Protein AF-0000000086674850 (afdb_homodimer)

pLDDT: mean 70.94, std 25.38, range [31.61, 98.06]

Solvent-accessible surface area (backbone atoms only — not comparable to full-atom values): 10427 Å² total; per-residue (Å²): 124,46,76,41,40,54,66,63,42,60,74,41,41,68,61,52,51,52,44,18,56,72,61,38,41,36,38,31,21,58,97,84,36,65,36,27,27,38,29,18,21,84,37,73,61,31,60,41,46,63,38,35,75,69,63,62,35,44,71,40,72,37,45,65,82,47,46,79,72,45,76,75,58,60,71,55,90,75,61,46,72,58,55,60,57,54,54,56,53,58,62,65,73,107,124,45,77,40,41,55,65,62,42,61,74,41,42,69,60,52,51,51,45,18,56,72,62,39,41,37,39,31,21,55,95,85,37,67,37,28,27,38,30,18,21,85,36,75,61,31,61,42,47,62,37,34,75,70,64,62,35,44,71,41,73,38,45,64,83,46,46,79,71,44,74,77,55,59,72,54,89,78,62,45,70,59,53,59,55,54,54,57,55,57,60,65,73,105

Radius of gyration: 17.23 Å; Cα contacts (8 Å, |Δi|>4): 287; chains: 2; bounding box: 34×47×55 Å

Structure (mmCIF, N/CA/C/O backbone):
data_AF-0000000086674850-model_v1
#
loop_
_entity.id
_entity.type
_entity.pdbx_description
1 polymer Antitoxin
#
loop_
_atom_site.group_PDB
_atom_site.id
_atom_site.type_symbol
_atom_site.label_atom_id
_atom_site.label_alt_id
_atom_site.label_comp_id
_atom_site.label_asym_id
_atom_site.label_entity_id
_atom_site.label_seq_id
_atom_site.pdbx_PDB_ins_code
_atom_site.Cartn_x
_atom_site.Cartn_y
_atom_site.Cartn_z
_atom_site.occupancy
_atom_site.B_iso_or_equiv
_atom_site.auth_seq_id
_atom_site.auth_comp_id
_atom_site.auth_asym_id
_atom_site.auth_atom_id
_atom_site.pdbx_PDB_model_num
ATOM 1 N N . MET A 1 1 ? -0.523 -5.879 12.305 1 78.88 1 MET A N 1
ATOM 2 C CA . MET A 1 1 ? 0.279 -5.762 11.094 1 78.88 1 MET A CA 1
ATOM 3 C C . MET A 1 1 ? 1.174 -6.984 10.914 1 78.88 1 MET A C 1
ATOM 5 O O . MET A 1 1 ? 1.646 -7.562 11.891 1 78.88 1 MET A O 1
ATOM 9 N N . SER A 1 2 ? 1.301 -7.465 9.609 1 91.38 2 SER A N 1
ATOM 10 C CA . SER A 1 2 ? 2.086 -8.664 9.336 1 91.38 2 SER A CA 1
ATOM 11 C C . SER A 1 2 ? 3.227 -8.367 8.367 1 91.38 2 SER A C 1
ATOM 13 O O . SER A 1 2 ? 3.137 -7.438 7.559 1 91.38 2 SER A O 1
ATOM 15 N N . GLN A 1 3 ? 4.25 -9.102 8.617 1 94.94 3 GLN A N 1
ATOM 16 C CA . GLN A 1 3 ? 5.371 -9.102 7.68 1 94.94 3 GLN A CA 1
ATOM 17 C C . GLN A 1 3 ? 5.523 -10.461 7.008 1 94.94 3 GLN A C 1
ATOM 19 O O . GLN A 1 3 ? 5.559 -11.492 7.68 1 94.94 3 GLN A O 1
ATOM 24 N N . VAL A 1 4 ? 5.535 -10.477 5.75 1 97.19 4 VAL A N 1
ATOM 25 C CA . VAL A 1 4 ? 5.645 -11.727 4.996 1 97.19 4 VAL A CA 1
ATOM 26 C C . VAL A 1 4 ? 6.703 -11.57 3.904 1 97.19 4 VAL A C 1
ATOM 28 O O . VAL A 1 4 ? 6.898 -10.484 3.367 1 97.19 4 VAL A O 1
ATOM 31 N N . SER A 1 5 ? 7.418 -12.664 3.564 1 97.81 5 SER A N 1
ATOM 32 C CA . SER A 1 5 ? 8.367 -12.641 2.455 1 97.81 5 SER A CA 1
ATOM 33 C C . SER A 1 5 ? 7.648 -12.742 1.113 1 97.81 5 SER A C 1
ATOM 35 O O . SER A 1 5 ? 6.504 -13.203 1.048 1 97.81 5 SER A O 1
ATOM 37 N N . VAL A 1 6 ? 8.281 -12.375 0.105 1 97.69 6 VAL A N 1
ATOM 38 C CA . VAL A 1 6 ? 7.77 -12.555 -1.248 1 97.69 6 VAL A CA 1
ATOM 39 C C . VAL A 1 6 ? 7.402 -14.023 -1.471 1 97.69 6 VAL A C 1
ATOM 41 O O . VAL A 1 6 ? 6.359 -14.328 -2.059 1 97.69 6 VAL A O 1
ATOM 44 N N . ARG A 1 7 ? 8.227 -14.906 -0.956 1 97 7 ARG A N 1
ATOM 45 C CA . ARG A 1 7 ? 7.988 -16.344 -1.11 1 97 7 ARG A CA 1
ATOM 46 C C . ARG A 1 7 ? 6.684 -16.75 -0.437 1 97 7 ARG A C 1
ATOM 48 O O . ARG A 1 7 ? 5.855 -17.438 -1.044 1 97 7 ARG A O 1
ATOM 55 N N . GLU A 1 8 ? 6.59 -16.359 0.78 1 96.5 8 GLU A N 1
ATOM 56 C CA . GLU A 1 8 ? 5.375 -16.688 1.525 1 96.5 8 GLU A CA 1
ATOM 57 C C . GLU A 1 8 ? 4.141 -16.109 0.843 1 96.5 8 GLU A C 1
ATOM 59 O O . GLU A 1 8 ? 3.113 -16.766 0.73 1 96.5 8 GLU A O 1
ATOM 64 N N . PHE A 1 9 ? 4.191 -14.906 0.435 1 98 9 PHE A N 1
ATOM 65 C CA . PHE A 1 9 ? 3.082 -14.266 -0.263 1 98 9 PHE A CA 1
ATOM 66 C C . PHE A 1 9 ? 2.709 -15.055 -1.517 1 98 9 PHE A C 1
ATOM 68 O O . PHE A 1 9 ? 1.528 -15.289 -1.78 1 98 9 PHE A O 1
ATOM 75 N N . SER A 1 10 ? 3.729 -15.414 -2.281 1 96.81 10 SER A N 1
ATOM 76 C CA . SER A 1 10 ? 3.553 -16.031 -3.592 1 96.81 10 SER A CA 1
ATOM 77 C C . SER A 1 10 ? 2.928 -17.422 -3.473 1 96.81 10 SER A C 1
ATOM 79 O O . SER A 1 10 ? 2.316 -17.922 -4.422 1 96.81 10 SER A O 1
ATOM 81 N N . TYR A 1 11 ? 3.156 -18.047 -2.361 1 96.19 11 TYR A N 1
ATOM 82 C CA . TYR A 1 11 ? 2.57 -19.359 -2.15 1 96.19 11 TYR A CA 1
ATOM 83 C C . TYR A 1 11 ? 1.049 -19.281 -2.121 1 96.19 11 TYR A C 1
ATOM 85 O O . TYR A 1 11 ? 0.366 -20.188 -2.604 1 96.19 11 TYR A O 1
ATOM 93 N N . ASN A 1 12 ? 0.527 -18.219 -1.549 1 95.62 12 ASN A N 1
ATOM 94 C CA . ASN A 1 12 ? -0.924 -18.094 -1.454 1 95.62 12 ASN A CA 1
ATOM 95 C C . ASN A 1 12 ? -1.373 -16.641 -1.548 1 95.62 12 ASN A C 1
ATOM 97 O O . ASN A 1 12 ? -1.89 -16.078 -0.578 1 95.62 12 ASN A O 1
ATOM 101 N N . PRO A 1 13 ? -1.293 -16.109 -2.688 1 97.06 13 PRO A N 1
ATOM 102 C CA . PRO A 1 13 ? -1.655 -14.703 -2.85 1 97.06 13 PRO A CA 1
ATOM 103 C C . PRO A 1 13 ? -3.123 -14.43 -2.525 1 97.06 13 PRO A C 1
ATOM 105 O O . PRO A 1 13 ? -3.447 -13.391 -1.944 1 97.06 13 PRO A O 1
ATOM 108 N N . SER A 1 14 ? -3.988 -15.281 -2.895 1 95.56 14 SER A N 1
ATOM 109 C CA . SER A 1 14 ? -5.414 -15.102 -2.645 1 95.56 14 SER A CA 1
ATOM 110 C C . SER A 1 14 ? -5.695 -14.93 -1.156 1 95.56 14 SER A C 1
ATOM 112 O O . SER A 1 14 ? -6.484 -14.062 -0.767 1 95.56 14 SER A O 1
ATOM 114 N N . SER A 1 15 ? -5.074 -15.742 -0.367 1 96.38 15 SER A N 1
ATOM 115 C CA . SER A 1 15 ? -5.227 -15.641 1.08 1 96.38 15 SER A CA 1
ATOM 116 C C . SER A 1 15 ? -4.664 -14.328 1.607 1 96.38 15 SER A C 1
ATOM 118 O O . SER A 1 15 ? -5.246 -13.711 2.502 1 96.38 15 SER A O 1
ATOM 120 N N . MET A 1 16 ? -3.568 -13.953 1.121 1 97.56 16 MET A N 1
ATOM 121 C CA . MET A 1 16 ? -2.947 -12.695 1.529 1 97.56 16 MET A CA 1
ATOM 122 C C . MET A 1 16 ? -3.854 -11.508 1.208 1 97.56 16 MET A C 1
ATOM 124 O O . MET A 1 16 ? -4.066 -10.641 2.055 1 97.56 16 MET A O 1
ATOM 128 N N . PHE A 1 17 ? -4.449 -11.508 0.035 1 97.69 17 PHE A N 1
ATOM 129 C CA . PHE A 1 17 ? -5.344 -10.422 -0.362 1 97.69 17 PHE A CA 1
ATOM 130 C C . PHE A 1 17 ? -6.621 -10.453 0.469 1 97.69 17 PHE A C 1
ATOM 132 O O . PHE A 1 17 ? -7.188 -9.398 0.78 1 97.69 17 PHE A O 1
ATOM 139 N N . ALA A 1 18 ? -7.078 -11.648 0.833 1 96.88 18 ALA A N 1
ATOM 140 C CA . ALA A 1 18 ? -8.25 -11.75 1.698 1 96.88 18 ALA A CA 1
ATOM 141 C C . ALA A 1 18 ? -8 -11.07 3.041 1 96.88 18 ALA A C 1
ATOM 143 O O . ALA A 1 18 ? -8.867 -10.367 3.561 1 96.88 18 ALA A O 1
ATOM 144 N N . ARG A 1 19 ? -6.824 -11.273 3.564 1 97 19 ARG A N 1
ATOM 145 C CA . ARG A 1 19 ? -6.449 -10.648 4.832 1 97 19 ARG A CA 1
ATOM 146 C C . ARG A 1 19 ? -6.43 -9.133 4.711 1 97 19 ARG A C 1
ATOM 148 O O . ARG A 1 19 ? -6.949 -8.43 5.582 1 97 19 ARG A O 1
ATOM 155 N N . VAL A 1 20 ? -5.891 -8.688 3.648 1 96.31 20 VAL A N 1
ATOM 156 C CA . VAL A 1 20 ? -5.809 -7.25 3.434 1 96.31 20 VAL A CA 1
ATOM 157 C C . VAL A 1 20 ? -7.207 -6.672 3.242 1 96.31 20 VAL A C 1
ATOM 159 O O . VAL A 1 20 ? -7.523 -5.602 3.77 1 96.31 20 VAL A O 1
ATOM 162 N N . GLU A 1 21 ? -8.008 -7.355 2.473 1 94.69 21 GLU A N 1
ATOM 163 C CA . GLU A 1 21 ? -9.383 -6.914 2.264 1 94.69 21 GLU A CA 1
ATOM 164 C C . GLU A 1 21 ? -10.125 -6.785 3.59 1 94.69 21 GLU A C 1
ATOM 166 O O . GLU A 1 21 ? -11.047 -5.977 3.713 1 94.69 21 GLU A O 1
ATOM 171 N N . GLN A 1 22 ? -9.734 -7.512 4.508 1 94 22 GLN A N 1
ATOM 172 C CA . GLN A 1 22 ? -10.359 -7.477 5.828 1 94 22 GLN A CA 1
ATOM 173 C C . GLN A 1 22 ? -9.727 -6.406 6.711 1 94 22 GLN A C 1
ATOM 175 O O . GLN A 1 22 ? -10.047 -6.305 7.898 1 94 22 GLN A O 1
ATOM 180 N N . GLY A 1 23 ? -8.773 -5.734 6.18 1 92.12 23 GLY A N 1
ATOM 181 C CA . GLY A 1 23 ? -8.289 -4.562 6.898 1 92.12 23 GLY A CA 1
ATOM 182 C C . GLY A 1 23 ? -6.848 -4.691 7.34 1 92.12 23 GLY A C 1
ATOM 183 O O . GLY A 1 23 ? -6.289 -3.768 7.938 1 92.12 23 GLY A O 1
ATOM 184 N N . GLU A 1 24 ? -6.168 -5.762 7.113 1 94.12 24 GLU A N 1
ATOM 185 C CA . GLU A 1 24 ? -4.789 -5.961 7.551 1 94.12 24 GLU A CA 1
ATOM 186 C C . GLU A 1 24 ? -3.807 -5.273 6.605 1 94.12 24 GLU A C 1
ATOM 188 O O . GLU A 1 24 ? -3.982 -5.309 5.387 1 94.12 24 GLU A O 1
ATOM 193 N N . THR A 1 25 ? -2.816 -4.68 7.164 1 94.06 25 THR A N 1
ATOM 194 C CA . THR A 1 25 ? -1.673 -4.18 6.41 1 94.06 25 THR A CA 1
ATOM 195 C C . THR A 1 25 ? -0.521 -5.18 6.441 1 94.06 25 THR A C 1
ATOM 197 O O . THR A 1 25 ? -0.176 -5.703 7.5 1 94.06 25 THR A O 1
ATOM 200 N N . ILE A 1 26 ? 0.041 -5.402 5.289 1 96.69 26 ILE A N 1
ATOM 201 C CA . ILE A 1 26 ? 1.096 -6.41 5.223 1 96.69 26 ILE A CA 1
ATOM 202 C C . ILE A 1 26 ? 2.361 -5.793 4.633 1 96.69 26 ILE A C 1
ATOM 204 O O . ILE A 1 26 ? 2.328 -5.211 3.545 1 96.69 26 ILE A O 1
ATOM 208 N N . GLN A 1 27 ? 3.422 -5.93 5.387 1 96.62 27 GLN A N 1
ATOM 209 C CA . GLN A 1 27 ? 4.738 -5.605 4.844 1 96.62 27 GLN A CA 1
ATOM 210 C C . GLN A 1 27 ? 5.352 -6.809 4.133 1 96.62 27 GLN A C 1
ATOM 212 O O . GLN A 1 27 ? 5.422 -7.902 4.699 1 96.62 27 GLN A O 1
ATOM 217 N N . VAL A 1 28 ? 5.773 -6.609 2.93 1 97.94 28 VAL A N 1
ATOM 218 C CA . VAL A 1 28 ? 6.363 -7.684 2.137 1 97.94 28 VAL A CA 1
ATOM 219 C C . VAL A 1 28 ? 7.879 -7.508 2.066 1 97.94 28 VAL A C 1
ATOM 221 O O . VAL A 1 28 ? 8.367 -6.418 1.76 1 97.94 28 VAL A O 1
ATOM 224 N N . THR A 1 29 ? 8.617 -8.617 2.305 1 97.5 29 THR A N 1
ATOM 225 C CA . THR A 1 29 ? 10.07 -8.523 2.363 1 97.5 29 THR A CA 1
ATOM 226 C C . THR A 1 29 ? 10.719 -9.406 1.298 1 97.5 29 THR A C 1
ATOM 228 O O . THR A 1 29 ? 10.133 -10.406 0.882 1 97.5 29 THR A O 1
ATOM 231 N N . ARG A 1 30 ? 11.805 -8.953 0.831 1 97.06 30 ARG A N 1
ATOM 232 C CA . ARG A 1 30 ? 12.758 -9.727 0.039 1 97.06 30 ARG A CA 1
ATOM 233 C C . ARG A 1 30 ? 14.148 -9.688 0.669 1 97.06 30 ARG A C 1
ATOM 235 O O . ARG A 1 30 ? 14.703 -8.617 0.911 1 97.06 30 ARG A O 1
ATOM 242 N N . HIS A 1 31 ? 14.656 -10.781 0.929 1 95.44 31 HIS A N 1
ATOM 243 C CA . HIS A 1 31 ? 15.961 -10.883 1.579 1 95.44 31 HIS A CA 1
ATOM 244 C C . HIS A 1 31 ? 16 -10.062 2.861 1 95.44 31 HIS A C 1
ATOM 246 O O . HIS A 1 31 ? 16.984 -9.352 3.119 1 95.44 31 HIS A O 1
ATOM 252 N N . GLY A 1 32 ? 14.852 -10.023 3.512 1 93.94 32 GLY A N 1
ATOM 253 C CA . GLY A 1 32 ? 14.789 -9.383 4.816 1 93.94 32 GLY A CA 1
ATOM 254 C C . GLY A 1 32 ? 14.508 -7.891 4.734 1 93.94 32 GLY A C 1
ATOM 255 O O . GLY A 1 32 ? 14.312 -7.234 5.762 1 93.94 32 GLY A O 1
ATOM 256 N N . LYS A 1 33 ? 14.453 -7.387 3.549 1 94.5 33 LYS A N 1
ATOM 257 C CA . LYS A 1 33 ? 14.195 -5.961 3.359 1 94.5 33 LYS A CA 1
ATOM 258 C C . LYS A 1 33 ? 12.75 -5.715 2.934 1 94.5 33 LYS A C 1
ATOM 260 O O . LYS A 1 33 ? 12.211 -6.445 2.098 1 94.5 33 LYS A O 1
ATOM 265 N N . ILE A 1 34 ? 12.211 -4.676 3.527 1 95.38 34 ILE A N 1
ATOM 266 C CA . ILE A 1 34 ? 10.852 -4.324 3.127 1 95.38 34 ILE A CA 1
ATOM 267 C C . ILE A 1 34 ? 10.867 -3.713 1.729 1 95.38 34 ILE A C 1
ATOM 269 O O . ILE A 1 34 ? 11.461 -2.652 1.516 1 95.38 34 ILE A O 1
ATOM 273 N N . ILE A 1 35 ? 10.203 -4.363 0.823 1 96.56 35 ILE A N 1
ATOM 274 C CA 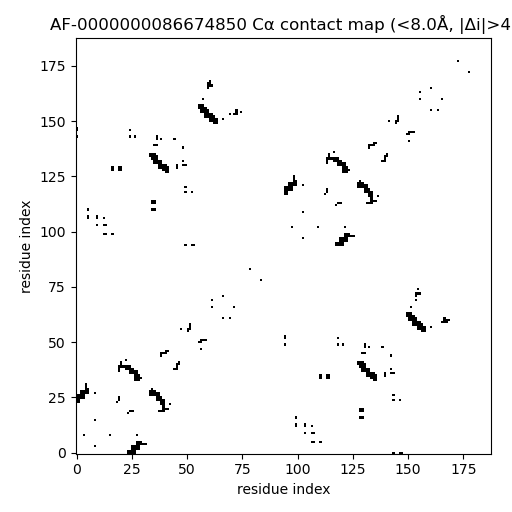. ILE A 1 35 ? 10.25 -3.879 -0.552 1 96.56 35 ILE A CA 1
ATOM 275 C C . ILE A 1 35 ? 8.891 -3.324 -0.958 1 96.56 35 ILE A C 1
ATOM 277 O O . ILE A 1 35 ? 8.773 -2.611 -1.958 1 96.56 35 ILE A O 1
ATOM 281 N N . ALA A 1 36 ? 7.844 -3.717 -0.229 1 97.44 36 ALA A N 1
ATOM 282 C CA . ALA A 1 36 ? 6.492 -3.283 -0.567 1 97.44 36 ALA A CA 1
ATOM 283 C C . ALA A 1 36 ? 5.59 -3.281 0.665 1 97.44 36 ALA A C 1
ATOM 285 O O . ALA A 1 36 ? 5.859 -3.988 1.64 1 97.44 36 ALA A O 1
ATOM 286 N N . VAL A 1 37 ? 4.586 -2.494 0.661 1 95.62 37 VAL A N 1
ATOM 287 C CA . VAL A 1 37 ? 3.529 -2.479 1.669 1 95.62 37 VAL A CA 1
ATOM 288 C C . VAL A 1 37 ? 2.168 -2.621 0.994 1 95.62 37 VAL A C 1
ATOM 290 O O . VAL A 1 37 ? 1.859 -1.896 0.044 1 95.62 37 VAL A O 1
ATOM 293 N N . LEU A 1 38 ? 1.469 -3.561 1.396 1 96.88 38 LEU A N 1
ATOM 294 C CA . LEU A 1 38 ? 0.125 -3.836 0.899 1 96.88 38 LEU A CA 1
ATOM 295 C C . LEU A 1 38 ? -0.93 -3.268 1.843 1 96.88 38 LEU A C 1
ATOM 297 O O . LEU A 1 38 ? -1.021 -3.68 3 1 96.88 38 LEU A O 1
ATOM 301 N N . LEU A 1 39 ? -1.729 -2.346 1.357 1 95.12 39 LEU A N 1
ATOM 302 C CA . LEU A 1 39 ? -2.734 -1.643 2.146 1 95.12 39 LEU A CA 1
ATOM 303 C C . LEU A 1 39 ? -4.141 -2.061 1.73 1 95.12 39 LEU A C 1
ATOM 305 O O . LEU A 1 39 ? -4.383 -2.365 0.561 1 95.12 39 LEU A O 1
ATOM 309 N N . PRO A 1 40 ? -5.051 -2.039 2.77 1 95.31 40 PRO A N 1
ATOM 310 C CA . PRO A 1 40 ? -6.449 -2.219 2.369 1 95.31 40 PRO A CA 1
ATOM 311 C C . PRO A 1 40 ? -6.945 -1.106 1.452 1 95.31 40 PRO A C 1
ATOM 313 O O . PRO A 1 40 ? -6.676 0.071 1.699 1 95.31 40 PRO A O 1
ATOM 316 N N . GLY A 1 41 ? -7.586 -1.467 0.417 1 91.56 41 GLY A N 1
ATOM 317 C CA . GLY A 1 41 ? -8.102 -0.505 -0.547 1 91.56 41 GLY A CA 1
ATOM 318 C C . GLY A 1 41 ? -9.055 0.501 0.064 1 91.56 41 GLY A C 1
ATOM 319 O O . GLY A 1 41 ? -9.094 1.66 -0.354 1 91.56 41 GLY A O 1
ATOM 320 N N . ALA A 1 42 ? -9.773 0.054 1.04 1 85.25 42 ALA A N 1
ATOM 321 C CA . ALA A 1 42 ? -10.82 0.894 1.621 1 85.25 42 ALA A CA 1
ATOM 322 C C . ALA A 1 42 ? -10.266 1.75 2.756 1 85.25 42 ALA A C 1
ATOM 324 O O . ALA A 1 42 ? -10.984 2.57 3.33 1 85.25 42 ALA A O 1
ATOM 325 N N . SER A 1 43 ? -9.062 1.638 3.061 1 79.69 43 SER A N 1
ATOM 326 C CA . SER A 1 43 ? -8.484 2.441 4.133 1 79.69 43 SER A CA 1
ATOM 327 C C . SER A 1 43 ? -8.234 3.873 3.672 1 79.69 43 SER A C 1
ATOM 329 O O . SER A 1 43 ? -8.188 4.145 2.471 1 79.69 43 SER A O 1
ATOM 331 N N . GLY A 1 44 ? -8.125 4.82 4.621 1 73.88 44 GLY A N 1
ATOM 332 C CA . GLY A 1 44 ? -7.762 6.184 4.273 1 73.88 44 GLY A CA 1
ATOM 333 C C . GLY A 1 44 ? -6.504 6.266 3.428 1 73.88 44 GLY A C 1
ATOM 334 O O . GLY A 1 44 ? -6.504 6.891 2.365 1 73.88 44 GLY A O 1
ATOM 335 N N . LEU A 1 45 ? -5.504 5.551 3.818 1 76.5 45 LEU A N 1
ATOM 336 C CA . LEU A 1 45 ? -4.242 5.555 3.086 1 76.5 45 LEU A CA 1
ATOM 337 C C . LEU A 1 45 ? -4.395 4.855 1.74 1 76.5 45 LEU A C 1
ATOM 339 O O . LEU A 1 45 ? -3.805 5.281 0.744 1 76.5 45 LEU A O 1
ATOM 343 N N . GLY A 1 46 ? -5.137 3.766 1.725 1 81.12 46 GLY A N 1
ATOM 344 C CA . GLY A 1 46 ? -5.359 3.055 0.476 1 81.12 46 GLY A CA 1
ATOM 345 C C . GLY A 1 46 ? -6.051 3.902 -0.577 1 81.12 46 GLY A C 1
ATOM 346 O O . GLY A 1 46 ? -5.742 3.793 -1.767 1 81.12 46 GLY A O 1
ATOM 347 N N . ARG A 1 47 ? -6.848 4.805 -0.086 1 78.62 47 ARG A N 1
ATOM 348 C CA . ARG A 1 47 ? -7.59 5.672 -0.994 1 78.62 47 ARG A CA 1
ATOM 349 C C . ARG A 1 47 ? -6.703 6.805 -1.511 1 78.62 47 ARG A C 1
ATOM 351 O O . ARG A 1 47 ? -6.852 7.238 -2.654 1 78.62 47 ARG A O 1
ATOM 358 N N . TYR A 1 48 ? -5.727 7.156 -0.763 1 75.62 48 TYR A N 1
ATOM 359 C CA . TYR A 1 48 ? -4.961 8.352 -1.103 1 75.62 48 TYR A CA 1
ATOM 360 C C . TYR A 1 48 ? -3.625 7.98 -1.739 1 75.62 48 TYR A C 1
ATOM 362 O O . TYR A 1 48 ? -3.006 8.797 -2.422 1 75.62 48 TYR A O 1
ATOM 370 N N . ALA A 1 49 ? -3.244 6.797 -1.499 1 81.94 49 ALA A N 1
ATOM 371 C CA . ALA A 1 49 ? -1.93 6.363 -1.961 1 81.94 49 ALA A CA 1
ATOM 372 C C . ALA A 1 49 ? -1.788 6.547 -3.469 1 81.94 49 ALA A C 1
ATOM 374 O O . ALA A 1 49 ? -0.783 7.078 -3.943 1 81.94 49 ALA A O 1
ATOM 375 N N . PRO A 1 50 ? -2.844 6.191 -4.215 1 78 50 PRO A N 1
ATOM 376 C CA . PRO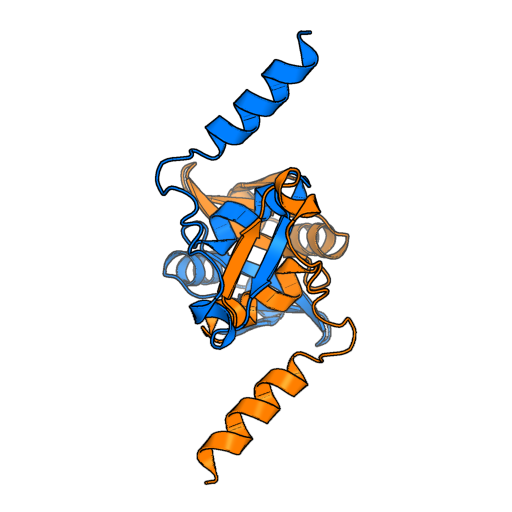 A 1 50 ? -2.705 6.418 -5.652 1 78 50 PRO A CA 1
ATOM 377 C C . PRO A 1 50 ? -2.582 7.898 -6.012 1 78 50 PRO A C 1
ATOM 379 O O . PRO A 1 50 ? -1.874 8.25 -6.957 1 78 50 PRO A O 1
ATOM 382 N N . LEU A 1 51 ? -3.176 8.711 -5.297 1 75.62 51 LEU A N 1
ATOM 383 C CA . LEU A 1 51 ? -3.133 10.148 -5.555 1 75.62 51 LEU A CA 1
ATOM 384 C C . LEU A 1 51 ? -1.767 10.727 -5.199 1 75.62 51 LEU A C 1
ATOM 386 O O . LEU A 1 51 ? -1.264 11.609 -5.895 1 75.62 51 LEU A O 1
ATOM 390 N N . VAL A 1 52 ? -1.3 10.25 -4.184 1 76.06 52 VAL A N 1
ATOM 391 C CA . VAL A 1 52 ? 0.039 10.664 -3.77 1 76.06 52 VAL A CA 1
ATOM 392 C C . VAL A 1 52 ? 1.063 10.203 -4.805 1 76.06 52 VAL A C 1
ATOM 394 O O . VAL A 1 52 ? 1.944 10.969 -5.199 1 76.06 52 VAL A O 1
ATOM 397 N N . ALA A 1 53 ? 0.904 8.977 -5.23 1 76.38 53 ALA A N 1
ATOM 398 C CA . ALA A 1 53 ? 1.825 8.414 -6.215 1 76.38 53 ALA A CA 1
ATOM 399 C C . ALA A 1 53 ? 1.81 9.219 -7.512 1 76.38 53 ALA A C 1
ATOM 401 O O . ALA A 1 53 ? 2.832 9.328 -8.188 1 76.38 53 ALA A O 1
ATOM 402 N N . ARG A 1 54 ? 0.69 9.828 -7.723 1 75.56 54 ARG A N 1
ATOM 403 C CA . ARG A 1 54 ? 0.546 10.617 -8.945 1 75.56 54 ARG A CA 1
ATOM 404 C C . ARG A 1 54 ? 0.992 12.055 -8.727 1 75.56 54 ARG A C 1
ATOM 406 O O . ARG A 1 54 ? 1.02 12.852 -9.664 1 75.56 54 ARG A O 1
ATOM 413 N N . GLY A 1 55 ? 1.251 12.328 -7.484 1 71.19 55 GLY A N 1
ATOM 414 C CA . GLY A 1 55 ? 1.739 13.664 -7.172 1 71.19 55 GLY A CA 1
ATOM 415 C C . GLY A 1 55 ? 0.626 14.672 -6.969 1 71.19 55 GLY A C 1
ATOM 416 O O . GLY A 1 55 ? 0.878 15.883 -6.906 1 71.19 55 GLY A O 1
ATOM 417 N N . VAL A 1 56 ? -0.548 14.258 -6.918 1 66.88 56 VAL A N 1
ATOM 418 C CA . VAL A 1 56 ? -1.693 15.156 -6.816 1 66.88 56 VAL A CA 1
ATOM 419 C C . VAL A 1 56 ? -1.916 15.547 -5.359 1 66.88 56 VAL A C 1
ATOM 421 O O . VAL A 1 56 ? -2.426 16.641 -5.074 1 66.88 56 VAL A O 1
ATOM 424 N N . LEU A 1 57 ? -1.564 14.586 -4.504 1 68.75 57 LEU A N 1
ATOM 425 C CA . LEU A 1 57 ? -1.759 14.773 -3.072 1 68.75 57 LEU A CA 1
ATOM 426 C C . LEU A 1 57 ? -0.443 14.602 -2.318 1 68.75 57 LEU A C 1
ATOM 428 O O . LEU A 1 57 ? 0.349 13.711 -2.639 1 68.75 57 LEU A O 1
ATOM 432 N N . ARG A 1 58 ? -0.223 15.469 -1.547 1 65.31 58 ARG A N 1
ATOM 433 C CA . ARG A 1 58 ? 0.895 15.32 -0.621 1 65.31 58 ARG A CA 1
ATOM 434 C C . ARG A 1 58 ? 0.4 15.148 0.811 1 65.31 58 ARG A C 1
ATOM 436 O O . ARG A 1 58 ? -0.575 15.781 1.218 1 65.31 58 ARG A O 1
ATOM 443 N N . LEU A 1 59 ? 0.84 14.164 1.434 1 63.75 59 LEU A N 1
ATOM 444 C CA . LEU A 1 59 ? 0.421 13.883 2.803 1 63.75 59 LEU A CA 1
ATOM 445 C C . LEU A 1 59 ? 1.451 14.398 3.803 1 63.75 59 LEU A C 1
ATOM 447 O O . LEU A 1 59 ? 2.656 14.312 3.561 1 63.75 59 LEU A O 1
ATOM 451 N N . LYS A 1 60 ? 0.975 15.203 4.66 1 57.75 60 LYS A N 1
ATOM 452 C CA . LYS A 1 60 ? 1.821 15.68 5.75 1 57.75 60 LYS A CA 1
ATOM 453 C C . LYS A 1 60 ? 1.617 14.844 7.008 1 57.75 60 LYS A C 1
ATOM 455 O O . LYS A 1 60 ? 0.489 14.469 7.34 1 57.75 60 LYS A O 1
ATOM 460 N N . ALA A 1 61 ? 2.723 14.266 7.469 1 52.66 61 ALA A N 1
ATOM 461 C CA . ALA A 1 61 ? 2.672 13.484 8.703 1 52.66 61 ALA A CA 1
ATOM 462 C C . ALA A 1 61 ? 2.357 14.375 9.898 1 52.66 61 ALA A C 1
ATOM 464 O O . ALA A 1 61 ? 2.908 15.477 10.031 1 52.66 61 ALA A O 1
ATOM 465 N N . THR A 1 62 ? 1.164 14.336 10.391 1 50.38 62 THR A N 1
ATOM 466 C CA . THR A 1 62 ? 0.929 15.008 11.664 1 50.38 62 THR A CA 1
ATOM 467 C C . THR A 1 62 ? 0.838 13.992 12.805 1 50.38 62 THR A C 1
ATOM 469 O O . THR A 1 62 ? 0.31 12.891 12.617 1 50.38 62 THR A O 1
ATOM 472 N N . THR A 1 63 ? 1.684 14.094 13.805 1 47.62 63 THR A N 1
ATOM 473 C CA . THR A 1 63 ? 1.657 13.195 14.961 1 47.62 63 THR A CA 1
ATOM 474 C C . THR A 1 63 ? 0.416 13.453 15.812 1 47.62 63 THR A C 1
ATOM 476 O O . THR A 1 63 ? -0.233 14.492 15.68 1 47.62 63 THR A O 1
ATOM 479 N N . THR A 1 64 ? -0.115 12.32 16.438 1 48.41 64 THR A N 1
ATOM 480 C CA . THR A 1 64 ? -1.239 12.406 17.359 1 48.41 64 THR A CA 1
ATOM 481 C C . THR A 1 64 ? -1.103 13.633 18.266 1 48.41 64 THR A C 1
ATOM 483 O O . THR A 1 64 ? -2.102 14.25 18.641 1 48.41 64 THR A O 1
ATOM 486 N N . GLY A 1 65 ? -0.042 13.938 18.781 1 45.25 65 GLY A N 1
ATOM 487 C CA . GLY A 1 65 ? 0.063 15.117 19.641 1 45.25 65 GLY A CA 1
ATOM 488 C C . GLY A 1 65 ? -0.236 16.406 18.906 1 45.25 65 GLY A C 1
ATOM 489 O O . GLY A 1 65 ? -0.645 17.391 19.516 1 45.25 65 GLY A O 1
ATOM 490 N N . ASP A 1 66 ? 0.134 16.484 17.766 1 42.41 66 ASP A N 1
ATOM 491 C CA . ASP A 1 66 ? -0.149 17.672 16.953 1 42.41 66 ASP A CA 1
ATOM 492 C C . ASP A 1 66 ? -1.581 17.641 16.438 1 42.41 66 ASP A C 1
ATOM 494 O O . ASP A 1 66 ? -2.041 18.625 15.828 1 42.41 66 ASP A O 1
ATOM 498 N N . LEU A 1 67 ? -2.062 16.547 16.562 1 46.09 67 LEU A N 1
ATOM 499 C CA . LEU A 1 67 ? -3.42 16.344 16.062 1 46.09 67 LEU A CA 1
ATOM 500 C C . LEU A 1 67 ? -4.359 17.406 16.594 1 46.09 67 LEU A C 1
ATOM 502 O O . LEU A 1 67 ? -5.336 17.781 15.945 1 46.09 67 LEU A O 1
ATOM 506 N N . ASP A 1 68 ? -4.09 17.75 17.75 1 41.97 68 ASP A N 1
ATOM 507 C CA . ASP A 1 68 ? -4.906 18.828 18.328 1 41.97 68 ASP A CA 1
ATOM 508 C C . ASP A 1 68 ? -4.785 20.109 17.5 1 41.97 68 ASP A C 1
ATOM 510 O O . ASP A 1 68 ? -5.645 20.9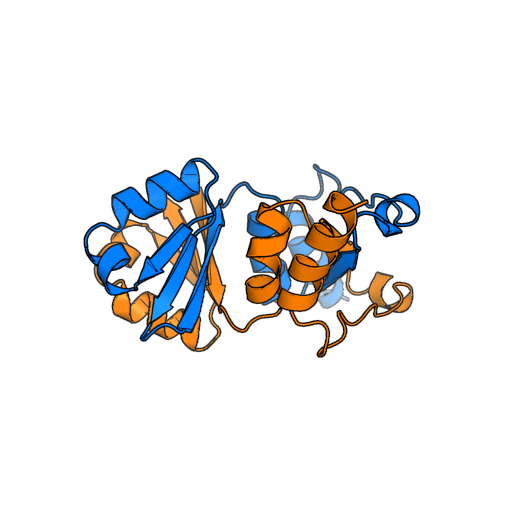84 17.578 1 41.97 68 ASP A O 1
ATOM 514 N N . ARG A 1 69 ? -3.742 20.375 16.984 1 39.12 69 ARG A N 1
ATOM 515 C CA . ARG A 1 69 ? -3.551 21.625 16.266 1 39.12 69 ARG A CA 1
ATOM 516 C C . ARG A 1 69 ? -3.854 21.453 14.781 1 39.12 69 ARG A C 1
ATOM 518 O O . ARG A 1 69 ? -3.797 22.406 14.008 1 39.12 69 ARG A O 1
ATOM 525 N N . ILE A 1 70 ? -3.84 20.312 14.328 1 39.03 70 ILE A N 1
ATOM 526 C CA . ILE A 1 70 ? -4.055 20.109 12.898 1 39.03 70 ILE A CA 1
ATOM 527 C C . ILE A 1 70 ? -5.539 20.281 12.57 1 39.03 70 ILE A C 1
ATOM 529 O O . ILE A 1 70 ? -6.391 19.609 13.156 1 39.03 70 ILE A O 1
ATOM 533 N N . PRO A 1 71 ? -5.863 21.344 11.969 1 33 71 PRO A N 1
ATOM 534 C CA . PRO A 1 71 ? -7.246 21.344 11.484 1 33 71 PRO A CA 1
ATOM 535 C C . PRO A 1 71 ? -7.625 20.047 10.789 1 33 71 PRO A C 1
ATOM 537 O O . PRO A 1 71 ? -6.777 19.391 10.172 1 33 71 PRO A O 1
ATOM 540 N N . ARG A 1 72 ? -8.414 19.203 11.406 1 33.56 72 ARG A N 1
ATOM 541 C CA . ARG A 1 72 ? -9.031 18 10.828 1 33.56 72 ARG A CA 1
ATOM 542 C C . ARG A 1 72 ? -9.375 18.219 9.359 1 33.56 72 ARG A C 1
ATOM 544 O O . ARG A 1 72 ? -10.32 18.938 9.039 1 33.56 72 ARG A O 1
ATOM 551 N N . TYR A 1 73 ? -8.492 18.578 8.594 1 31.69 73 TYR A N 1
ATOM 552 C CA . TYR A 1 73 ? -9.062 18.641 7.25 1 31.69 73 TYR A CA 1
ATOM 553 C C . TYR A 1 73 ? -9.617 17.297 6.824 1 31.69 73 TYR A C 1
ATOM 555 O O . TYR A 1 73 ? -8.898 16.297 6.816 1 31.69 73 TYR A O 1
ATOM 563 N N . GLY A 1 74 ? -10.664 16.828 7.426 1 32.69 74 GLY A N 1
ATOM 564 C CA . GLY A 1 74 ? -11.492 15.75 6.895 1 32.69 74 GLY A CA 1
ATOM 565 C C . GLY A 1 74 ? -11.484 15.688 5.379 1 32.69 74 GLY A C 1
ATOM 566 O O . GLY A 1 74 ? -11.742 16.688 4.715 1 32.69 74 GLY A O 1
ATOM 567 N N . VAL A 1 75 ? -10.398 15.055 4.781 1 35.41 75 VAL A N 1
ATOM 568 C CA . VAL A 1 75 ? -10.781 14.891 3.383 1 35.41 75 VAL A CA 1
ATOM 569 C C . VAL A 1 75 ? -12.297 14.758 3.271 1 35.41 75 VAL A C 1
ATOM 571 O O . VAL A 1 75 ? -12.914 13.961 3.984 1 35.41 75 VAL A O 1
ATOM 574 N N . PRO A 1 76 ? -12.906 15.82 2.904 1 32.56 76 PRO A N 1
ATOM 575 C CA . PRO A 1 76 ? -14.352 15.586 2.859 1 32.56 76 PRO A CA 1
ATOM 576 C C . PRO A 1 76 ? -14.711 14.195 2.346 1 32.56 76 PRO A C 1
ATOM 578 O O . PRO A 1 76 ? -14.031 13.664 1.462 1 32.56 76 PRO A O 1
ATOM 581 N N . ALA A 1 77 ? -15.211 13.367 3.23 1 36.69 77 ALA A N 1
ATOM 582 C CA . ALA A 1 77 ? -15.812 12.125 2.754 1 36.69 77 ALA A CA 1
ATOM 583 C C . ALA A 1 77 ? -16.281 12.258 1.306 1 36.69 77 ALA A C 1
ATOM 585 O O . ALA A 1 77 ? -16.453 11.25 0.608 1 36.69 7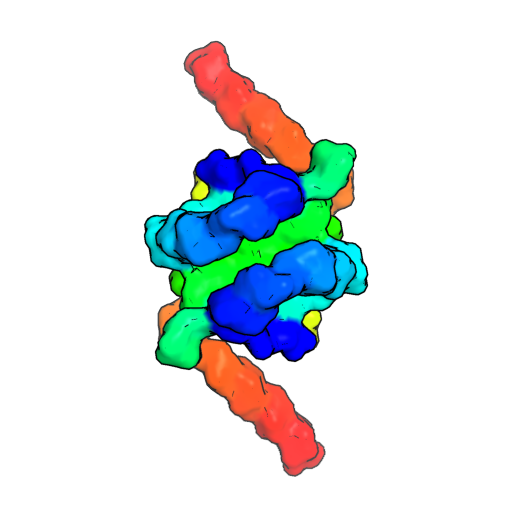7 ALA A O 1
ATOM 586 N N . ASP A 1 78 ? -16.766 13.375 0.922 1 34.91 78 ASP A N 1
ATOM 587 C CA . ASP A 1 78 ? -17.484 13.617 -0.331 1 34.91 78 ASP A CA 1
ATOM 588 C C . ASP A 1 78 ? -16.5 13.969 -1.452 1 34.91 78 ASP A C 1
ATOM 590 O O . ASP A 1 78 ? -16.922 14.312 -2.561 1 34.91 78 ASP A O 1
ATOM 594 N N . VAL A 1 79 ? -15.297 14.305 -1.209 1 36.25 79 VAL A N 1
ATOM 595 C CA . VAL A 1 79 ? -14.539 14.641 -2.412 1 36.25 79 VAL A CA 1
ATOM 596 C C . VAL A 1 79 ? -14.078 13.359 -3.107 1 36.25 79 VAL A C 1
ATOM 598 O O . VAL A 1 79 ? -13.32 12.57 -2.535 1 36.25 79 VAL A O 1
ATOM 601 N N . SER A 1 80 ? -14.867 12.891 -3.932 1 38.03 80 SER A N 1
ATOM 602 C CA . SER A 1 80 ? -14.578 11.797 -4.852 1 38.03 80 SER A CA 1
ATOM 603 C C . SER A 1 80 ? -13.242 11.992 -5.551 1 38.03 80 SER A C 1
ATOM 605 O O . SER A 1 80 ? -12.922 13.109 -5.977 1 38.03 80 SER A O 1
ATOM 607 N N . PRO A 1 81 ? -12.25 11.172 -5.25 1 39.31 81 PRO A N 1
ATOM 608 C CA . PRO A 1 81 ? -11.055 11.227 -6.09 1 39.31 81 PRO A CA 1
ATOM 609 C C . PRO A 1 81 ? -11.336 11.758 -7.492 1 39.31 81 PRO A C 1
ATOM 611 O O . PRO A 1 81 ? -10.5 12.438 -8.086 1 39.31 81 PRO A O 1
ATOM 614 N N . LEU A 1 82 ? -12.453 11.461 -7.934 1 43.12 82 LEU A N 1
ATOM 615 C CA . LEU A 1 82 ? -12.875 11.984 -9.227 1 43.12 82 LEU A CA 1
ATOM 616 C C . LEU A 1 82 ? -12.852 13.508 -9.234 1 43.12 82 LEU A C 1
ATOM 618 O O . LEU A 1 82 ? -12.469 14.125 -10.227 1 43.12 82 LEU A O 1
ATOM 622 N N . ASP A 1 83 ? -13.273 14.008 -8.148 1 39.72 83 ASP A N 1
ATOM 623 C CA . ASP A 1 83 ? -13.367 15.469 -8.125 1 39.72 83 ASP A CA 1
ATOM 624 C C . ASP A 1 83 ? -11.984 16.109 -8.234 1 39.72 83 ASP A C 1
ATOM 626 O O . ASP A 1 83 ? -11.828 17.141 -8.883 1 39.72 83 ASP A O 1
ATOM 630 N N . LEU A 1 84 ? -11.102 15.453 -7.707 1 39.34 84 LEU A N 1
ATOM 631 C CA . LEU A 1 84 ? -9.742 15.969 -7.816 1 39.34 84 LEU A CA 1
ATOM 632 C C . LEU A 1 84 ? -9.219 15.812 -9.242 1 39.34 84 LEU A C 1
ATOM 634 O O . LEU A 1 84 ? -8.531 16.703 -9.75 1 39.34 84 LEU A O 1
ATOM 638 N N . LEU A 1 85 ? -9.523 14.703 -9.938 1 43.19 85 LEU A N 1
ATOM 639 C CA . LEU A 1 85 ? -9.172 14.5 -11.336 1 43.19 85 LEU A CA 1
ATOM 640 C C . LEU A 1 85 ? -9.844 15.547 -12.219 1 43.19 85 LEU A C 1
ATOM 642 O O . LEU A 1 85 ? -9.227 16.078 -13.141 1 43.19 85 LEU A O 1
ATOM 646 N N . LEU A 1 86 ? -11.039 15.727 -11.914 1 43.69 86 LEU A N 1
ATOM 647 C CA . LEU A 1 86 ? -11.805 16.641 -12.75 1 43.69 86 LEU A CA 1
ATOM 648 C C . LEU A 1 86 ? -11.305 18.078 -12.586 1 43.69 86 LEU A C 1
ATOM 650 O O . LEU A 1 86 ? -11.352 18.859 -13.531 1 43.69 86 LEU A O 1
ATOM 654 N N . SER A 1 87 ? -10.789 18.328 -11.445 1 40.06 87 SER A N 1
ATOM 655 C CA . SER A 1 87 ? -10.352 19.719 -11.32 1 40.06 87 SER A CA 1
ATOM 656 C C . SER A 1 87 ? -9.031 19.953 -12.047 1 40.06 87 SER A C 1
ATOM 658 O O . SER A 1 87 ? -8.68 21.094 -12.359 1 40.06 87 SER A O 1
ATOM 660 N N . ASP A 1 88 ? -8.273 18.953 -12.258 1 39.22 88 ASP A N 1
ATOM 661 C CA . ASP A 1 88 ? -7.055 19.156 -13.031 1 39.22 88 ASP A CA 1
ATOM 662 C C . ASP A 1 88 ? -7.371 19.453 -14.492 1 39.22 88 ASP A C 1
ATOM 664 O O . ASP A 1 88 ? -6.602 20.141 -15.172 1 39.22 88 ASP A O 1
ATOM 668 N N . ARG A 1 89 ? -8.422 18.891 -14.984 1 39.09 89 ARG A N 1
ATOM 669 C CA . ARG A 1 89 ? -8.75 19.172 -16.375 1 39.09 89 ARG A CA 1
ATOM 670 C C . ARG A 1 89 ? -9.227 20.609 -16.547 1 39.09 89 ARG A C 1
ATOM 672 O O . ARG A 1 89 ? -9.141 21.172 -17.656 1 39.09 89 ARG A O 1
ATOM 679 N N . GLU A 1 90 ? -9.758 21.078 -15.484 1 40 90 GLU A N 1
ATOM 680 C CA . GLU A 1 90 ? -10.305 22.391 -15.797 1 40 90 GLU A CA 1
ATOM 681 C C . GLU A 1 90 ? -9.188 23.406 -15.992 1 40 90 GLU A C 1
ATOM 683 O O . GLU A 1 90 ? -9.398 24.469 -16.594 1 40 90 GLU A O 1
ATOM 688 N N . GLU A 1 91 ? -8.016 23.125 -15.477 1 37.47 91 GLU A N 1
ATOM 689 C CA . GLU A 1 91 ? -7.051 24.203 -15.688 1 37.47 91 GLU A CA 1
ATOM 690 C C . GLU A 1 91 ? -6.441 24.125 -17.094 1 37.47 91 GLU A C 1
ATOM 692 O O . GLU A 1 91 ? -5.754 25.047 -17.516 1 37.47 91 GLU A O 1
ATOM 697 N N . ASP A 1 92 ? -6.453 22.938 -17.688 1 38.06 92 ASP A N 1
ATOM 698 C CA . ASP A 1 92 ? -5.812 22.984 -19 1 38.06 92 ASP A CA 1
ATOM 699 C C . ASP A 1 92 ? -6.676 23.75 -20 1 38.06 92 ASP A C 1
ATOM 701 O O . ASP A 1 92 ? -6.172 24.219 -21.016 1 38.06 92 ASP A O 1
ATOM 705 N N . ASP A 1 93 ? -7.973 23.75 -19.719 1 36.75 93 ASP A N 1
ATOM 706 C CA . ASP A 1 93 ? -8.719 24.328 -20.812 1 36.75 93 ASP A CA 1
ATOM 707 C C . ASP A 1 93 ? -8.664 25.859 -20.766 1 36.75 93 ASP A C 1
ATOM 709 O O . ASP A 1 93 ? -9.234 26.531 -21.641 1 36.75 93 ASP A O 1
ATOM 713 N N . ARG A 1 94 ? -7.965 26.562 -19.828 1 31.61 94 ARG A N 1
ATOM 714 C CA . ARG A 1 94 ? -7.848 27.984 -20.172 1 31.61 94 ARG A CA 1
ATOM 715 C C . ARG A 1 94 ? -6.66 28.219 -21.109 1 31.61 94 ARG A C 1
ATOM 717 O O . ARG A 1 94 ? -5.625 27.562 -20.984 1 31.61 94 ARG A O 1
ATOM 724 N N . MET B 1 1 ? 1.027 4.523 -12.664 1 79.06 1 MET B N 1
ATOM 725 C CA . MET B 1 1 ? 0.256 3.674 -11.766 1 79.06 1 MET B CA 1
ATOM 726 C C . MET B 1 1 ? -0.499 2.6 -12.539 1 79.06 1 MET B C 1
ATOM 728 O O . MET B 1 1 ? -0.938 2.834 -13.664 1 79.06 1 MET B O 1
ATOM 732 N N . SER B 1 2 ? -0.537 1.336 -11.953 1 91.44 2 SER B N 1
ATOM 733 C CA . SER B 1 2 ? -1.189 0.226 -12.641 1 91.44 2 SER B CA 1
ATOM 734 C C . SER B 1 2 ? -2.309 -0.367 -11.789 1 91.44 2 SER B C 1
ATOM 736 O O . SER B 1 2 ? -2.279 -0.273 -10.562 1 91.44 2 SER B O 1
ATOM 738 N N . GLN B 1 3 ? -3.271 -0.805 -12.539 1 94.94 3 GLN B N 1
ATOM 739 C CA . GLN B 1 3 ? -4.34 -1.583 -11.922 1 94.94 3 GLN B CA 1
ATOM 740 C C . GLN B 1 3 ? -4.32 -3.029 -12.414 1 94.94 3 GLN B C 1
ATOM 742 O O . GLN B 1 3 ? -4.281 -3.281 -13.617 1 94.94 3 GLN B O 1
ATOM 747 N N . VAL B 1 4 ? -4.266 -3.932 -11.531 1 97.19 4 VAL B N 1
ATOM 748 C CA . VAL B 1 4 ? -4.211 -5.348 -11.875 1 97.19 4 VAL B CA 1
ATOM 749 C C . VAL B 1 4 ? -5.23 -6.125 -11.047 1 97.19 4 VAL B C 1
ATOM 751 O O . VAL B 1 4 ? -5.516 -5.758 -9.898 1 97.19 4 VAL B O 1
ATOM 754 N N . SER B 1 5 ? -5.812 -7.203 -11.609 1 97.81 5 SER B N 1
ATOM 755 C CA . SER B 1 5 ? -6.707 -8.07 -10.844 1 97.81 5 SER B CA 1
ATOM 756 C C . SER B 1 5 ? -5.926 -9.008 -9.938 1 97.81 5 SER B C 1
ATOM 758 O O . SER B 1 5 ? -4.742 -9.258 -10.164 1 97.81 5 SER B O 1
ATOM 760 N N . VAL B 1 6 ? -6.562 -9.531 -8.984 1 97.69 6 VAL B N 1
ATOM 761 C CA . VAL B 1 6 ? -5.973 -10.555 -8.133 1 97.69 6 VAL B CA 1
ATOM 762 C C . VAL B 1 6 ? -5.445 -11.703 -8.992 1 97.69 6 VAL B C 1
ATOM 764 O O . VAL B 1 6 ? -4.355 -12.219 -8.742 1 97.69 6 VAL B O 1
ATOM 767 N N . ARG B 1 7 ? -6.191 -12.047 -10.023 1 96.94 7 ARG B N 1
ATOM 768 C CA . ARG B 1 7 ? -5.801 -13.133 -10.914 1 96.94 7 ARG B CA 1
ATOM 769 C C . ARG B 1 7 ? -4.488 -12.82 -11.625 1 96.94 7 ARG B C 1
ATOM 771 O O . ARG B 1 7 ? -3.566 -13.641 -11.641 1 96.94 7 ARG B O 1
ATOM 778 N N . GLU B 1 8 ? -4.484 -11.68 -12.211 1 96.56 8 GLU B N 1
ATOM 779 C CA . GLU B 1 8 ? -3.273 -11.258 -12.906 1 96.56 8 GLU B CA 1
ATOM 780 C C . GLU B 1 8 ? -2.08 -11.203 -11.961 1 96.56 8 GLU B C 1
ATOM 782 O O . GLU B 1 8 ? -0.983 -11.648 -12.312 1 96.56 8 GLU B O 1
ATOM 787 N N . PHE B 1 9 ? -2.238 -10.656 -10.828 1 98.06 9 PHE B N 1
ATOM 788 C CA . PHE B 1 9 ? -1.171 -10.586 -9.836 1 98.06 9 PHE B CA 1
ATOM 789 C C . PHE B 1 9 ? -0.667 -11.977 -9.477 1 98.06 9 PHE B C 1
ATOM 791 O O . PHE B 1 9 ? 0.542 -12.203 -9.406 1 98.06 9 PHE B O 1
ATOM 798 N N . SER B 1 10 ? -1.607 -12.867 -9.234 1 96.88 10 SER B N 1
ATOM 799 C CA . SER B 1 10 ? -1.312 -14.203 -8.734 1 96.88 10 SER B CA 1
ATOM 800 C C . SER B 1 10 ? -0.552 -15.031 -9.766 1 96.88 10 SER B C 1
ATOM 802 O O . SER B 1 10 ? 0.148 -15.984 -9.414 1 96.88 10 SER B O 1
ATOM 804 N N . TYR B 1 11 ? -0.753 -14.703 -11.008 1 96.19 11 TYR B N 1
ATOM 805 C CA . TYR B 1 11 ? -0.042 -15.422 -12.062 1 96.19 11 TYR B CA 1
ATOM 806 C C . TYR B 1 11 ? 1.461 -15.188 -11.961 1 96.19 1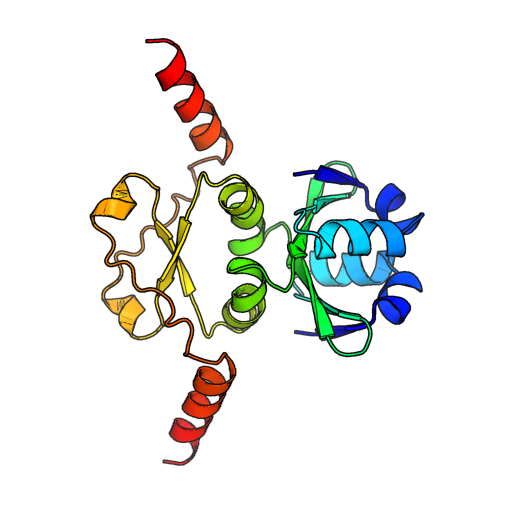1 TYR B C 1
ATOM 808 O O . TYR B 1 11 ? 2.256 -16.094 -12.227 1 96.19 11 TYR B O 1
ATOM 816 N N . ASN B 1 12 ? 1.835 -13.984 -11.586 1 95.62 12 ASN B N 1
ATOM 817 C CA . ASN B 1 12 ? 3.26 -13.68 -11.5 1 95.62 12 ASN B CA 1
ATOM 818 C C . ASN B 1 12 ? 3.559 -12.68 -10.391 1 95.62 12 ASN B C 1
ATOM 820 O O . ASN B 1 12 ? 3.979 -11.547 -10.664 1 95.62 12 ASN B O 1
ATOM 824 N N . PRO B 1 13 ? 3.471 -13.109 -9.211 1 97.06 13 PRO B N 1
ATOM 825 C CA . PRO B 1 13 ? 3.693 -12.195 -8.086 1 97.06 13 PRO B CA 1
ATOM 826 C C . PRO B 1 13 ? 5.109 -11.625 -8.062 1 97.06 13 PRO B C 1
ATOM 828 O O . PRO B 1 13 ? 5.297 -10.453 -7.73 1 97.06 13 PRO B O 1
ATOM 831 N N . SER B 1 14 ? 6.066 -12.398 -8.359 1 95.56 14 SER B N 1
ATOM 832 C CA . SER B 1 14 ? 7.457 -11.945 -8.344 1 95.56 14 SER B CA 1
ATOM 833 C C . SER B 1 14 ? 7.656 -10.75 -9.266 1 95.56 14 SER B C 1
ATOM 835 O O . SER B 1 14 ? 8.336 -9.789 -8.898 1 95.56 14 SER B O 1
ATOM 837 N N . SER B 1 15 ? 7.09 -10.836 -10.438 1 96.38 15 SER B N 1
ATOM 838 C CA . SER B 1 15 ? 7.172 -9.727 -11.391 1 96.38 15 SER B CA 1
ATOM 839 C C . SER B 1 15 ? 6.453 -8.492 -10.867 1 96.38 15 SER B C 1
ATOM 841 O O . SER B 1 15 ? 6.926 -7.371 -11.039 1 96.38 15 SER B O 1
ATOM 843 N N . MET B 1 16 ? 5.336 -8.68 -10.297 1 97.56 16 MET B N 1
ATOM 844 C CA . MET B 1 16 ? 4.57 -7.578 -9.727 1 97.56 16 MET B CA 1
ATOM 845 C C . MET B 1 16 ? 5.359 -6.879 -8.625 1 97.56 16 MET B C 1
ATOM 847 O O . MET B 1 16 ? 5.449 -5.648 -8.602 1 97.56 16 MET B O 1
ATOM 851 N N . PHE B 1 17 ? 6 -7.637 -7.766 1 97.69 17 PHE B N 1
ATOM 852 C CA . PHE B 1 17 ? 6.797 -7.066 -6.688 1 97.69 17 PHE B CA 1
ATOM 853 C C . PHE B 1 17 ? 8.031 -6.363 -7.242 1 97.69 17 PHE B C 1
ATOM 855 O O . PHE B 1 17 ? 8.469 -5.348 -6.695 1 97.69 17 PHE B O 1
ATOM 862 N N . ALA B 1 18 ? 8.602 -6.898 -8.328 1 96.88 18 ALA B N 1
ATOM 863 C CA . ALA B 1 18 ? 9.734 -6.242 -8.961 1 96.88 18 ALA B CA 1
ATOM 864 C C . ALA B 1 18 ? 9.359 -4.844 -9.445 1 96.88 18 ALA B C 1
ATOM 866 O O . ALA B 1 18 ? 10.133 -3.895 -9.289 1 96.88 18 ALA B O 1
ATOM 867 N N . ARG B 1 19 ? 8.18 -4.738 -10 1 97 19 ARG B N 1
ATOM 868 C CA . ARG B 1 19 ? 7.691 -3.451 -10.477 1 97 19 ARG B CA 1
ATOM 869 C C . ARG B 1 19 ? 7.52 -2.469 -9.32 1 97 19 ARG B C 1
ATOM 871 O O . ARG B 1 19 ? 7.926 -1.309 -9.422 1 97 19 ARG B O 1
ATOM 878 N N . VAL B 1 20 ? 6.988 -2.969 -8.289 1 96.31 20 VAL B N 1
ATOM 879 C CA . VAL B 1 20 ? 6.77 -2.117 -7.125 1 96.31 20 VAL B CA 1
ATOM 880 C C . VAL B 1 20 ? 8.109 -1.704 -6.523 1 96.31 20 VAL B C 1
ATOM 882 O O . VAL B 1 20 ? 8.289 -0.549 -6.129 1 96.31 20 VAL B O 1
ATOM 885 N N . GLU B 1 21 ? 9 -2.637 -6.422 1 94.69 21 GLU B N 1
ATOM 886 C CA . GLU B 1 21 ? 10.328 -2.334 -5.906 1 94.69 21 GLU B CA 1
ATOM 887 C C . GLU B 1 21 ? 11 -1.233 -6.727 1 94.69 21 GLU B C 1
ATOM 889 O O . GLU B 1 21 ? 11.836 -0.486 -6.207 1 94.69 21 GLU B O 1
ATOM 894 N N . GLN B 1 22 ? 10.656 -1.143 -7.914 1 94.12 22 GLN B N 1
ATOM 895 C CA . GLN B 1 22 ? 11.219 -0.128 -8.797 1 94.12 22 GLN B CA 1
ATOM 896 C C . GLN B 1 22 ? 10.445 1.183 -8.695 1 94.12 22 GLN B C 1
ATOM 898 O O . GLN B 1 22 ? 10.695 2.119 -9.453 1 94.12 22 GLN B O 1
ATOM 903 N N . GLY B 1 23 ? 9.445 1.189 -7.887 1 92.25 23 GLY B N 1
ATOM 904 C CA . GLY B 1 23 ? 8.82 2.465 -7.59 1 92.25 23 GLY B CA 1
ATOM 905 C C . GLY B 1 23 ? 7.375 2.537 -8.055 1 92.25 23 GLY B C 1
ATOM 906 O O . GLY B 1 23 ? 6.703 3.551 -7.855 1 92.25 23 GLY B O 1
ATOM 907 N N . GLU B 1 24 ? 6.82 1.539 -8.672 1 94.12 24 GLU B N 1
ATOM 908 C CA . GLU B 1 24 ? 5.453 1.567 -9.18 1 94.12 24 GLU B CA 1
ATOM 909 C C . GLU B 1 24 ? 4.445 1.281 -8.07 1 94.12 24 GLU B C 1
ATOM 911 O O . GLU B 1 24 ? 4.676 0.416 -7.227 1 94.12 24 GLU B O 1
ATOM 916 N N . THR B 1 25 ? 3.369 2.002 -8.086 1 94 25 THR B N 1
ATOM 917 C CA . THR B 1 25 ? 2.215 1.703 -7.242 1 94 25 THR B CA 1
ATOM 918 C C . THR B 1 25 ? 1.174 0.901 -8.023 1 94 25 THR B C 1
ATOM 920 O O . THR B 1 25 ? 0.844 1.241 -9.156 1 94 25 THR B O 1
ATOM 923 N N . ILE B 1 26 ? 0.682 -0.129 -7.395 1 96.69 26 ILE B N 1
ATOM 924 C CA . ILE B 1 26 ? -0.259 -0.994 -8.102 1 96.69 26 ILE B CA 1
ATOM 925 C C . ILE B 1 26 ? -1.555 -1.104 -7.297 1 96.69 26 ILE B C 1
ATOM 927 O O . ILE B 1 26 ? -1.535 -1.463 -6.117 1 96.69 26 ILE B O 1
ATOM 931 N N . GLN B 1 27 ? -2.629 -0.772 -7.98 1 96.62 27 GLN B N 1
ATOM 932 C CA . GLN B 1 27 ? -3.949 -1.062 -7.426 1 96.62 27 GLN B CA 1
ATOM 933 C C . GLN B 1 27 ? -4.402 -2.473 -7.793 1 96.62 27 GLN B C 1
ATOM 935 O O . GLN B 1 27 ? -4.387 -2.848 -8.969 1 96.62 27 GLN B O 1
ATOM 940 N N . VAL B 1 28 ? -4.793 -3.227 -6.805 1 97.94 28 VAL B N 1
ATOM 941 C CA . VAL B 1 28 ? -5.23 -4.602 -7.023 1 97.94 28 VAL B CA 1
ATOM 942 C C . VAL B 1 28 ? -6.75 -4.684 -6.918 1 97.94 28 VAL B C 1
ATOM 944 O O . VAL B 1 28 ? -7.34 -4.184 -5.957 1 97.94 28 VAL B O 1
ATOM 947 N N . THR B 1 29 ? -7.383 -5.375 -7.906 1 97.5 29 THR B N 1
ATOM 948 C CA . THR B 1 29 ? -8.844 -5.418 -7.941 1 97.5 29 THR B CA 1
ATOM 949 C C . THR B 1 29 ? -9.344 -6.852 -7.84 1 97.5 29 THR B C 1
ATOM 951 O O . THR B 1 29 ? -8.641 -7.789 -8.227 1 97.5 29 THR B O 1
ATOM 954 N N . ARG B 1 30 ? -10.445 -6.98 -7.25 1 97.06 30 ARG B N 1
ATOM 955 C CA . ARG B 1 30 ? -11.281 -8.18 -7.273 1 97.06 30 ARG B CA 1
ATOM 956 C C . ARG B 1 30 ? -12.695 -7.855 -7.754 1 97.06 30 ARG B C 1
ATOM 958 O O . ARG B 1 30 ? -13.359 -6.988 -7.195 1 97.06 30 ARG B O 1
ATOM 965 N N . HIS B 1 31 ? -13.094 -8.484 -8.727 1 95.44 31 HIS B N 1
ATOM 966 C CA . HIS B 1 31 ? -14.406 -8.234 -9.32 1 95.44 31 HIS B CA 1
ATOM 967 C C . HIS B 1 31 ? -14.586 -6.754 -9.641 1 95.44 31 HIS B C 1
ATOM 969 O O . HIS B 1 31 ? -15.648 -6.18 -9.375 1 95.44 31 HIS B O 1
ATOM 975 N N . GLY B 1 32 ? -13.477 -6.145 -10.023 1 93.88 32 GLY B N 1
ATOM 976 C CA . GLY B 1 32 ? -13.531 -4.77 -10.492 1 93.88 32 GLY B CA 1
ATOM 977 C C . GLY B 1 32 ? -13.406 -3.754 -9.375 1 93.88 32 GLY B C 1
ATOM 978 O O . GLY B 1 32 ? -13.32 -2.551 -9.625 1 93.88 32 GLY B O 1
ATOM 979 N N . LYS B 1 33 ? -13.367 -4.23 -8.164 1 94.44 33 LYS B N 1
ATOM 980 C CA . LYS B 1 33 ? -13.25 -3.334 -7.02 1 94.44 33 LYS B CA 1
ATOM 981 C C . LYS B 1 33 ? -11.812 -3.311 -6.488 1 94.44 33 LYS B C 1
ATOM 983 O O . LYS B 1 33 ? -11.172 -4.355 -6.387 1 94.44 33 LYS B O 1
ATOM 988 N N . ILE B 1 34 ? -11.422 -2.113 -6.148 1 95.25 34 ILE B N 1
ATOM 989 C CA . ILE B 1 34 ? -10.086 -2.006 -5.559 1 95.25 34 ILE B CA 1
ATOM 990 C C . ILE B 1 34 ? -10.102 -2.561 -4.137 1 95.25 34 ILE B C 1
ATOM 992 O O . ILE B 1 34 ? -10.789 -2.029 -3.266 1 95.25 34 ILE B O 1
ATOM 996 N N . ILE B 1 35 ? -9.336 -3.588 -3.922 1 96.56 35 ILE B N 1
ATOM 997 C CA . ILE B 1 35 ? -9.383 -4.223 -2.611 1 96.56 35 ILE B CA 1
ATOM 998 C C . ILE B 1 35 ? -8.07 -3.984 -1.874 1 96.56 35 ILE B C 1
ATOM 1000 O O . ILE B 1 35 ? -7.984 -4.184 -0.66 1 96.56 35 ILE B O 1
ATOM 1004 N N . ALA B 1 36 ? -7.016 -3.631 -2.625 1 97.38 36 ALA B N 1
ATOM 1005 C CA . ALA B 1 36 ? -5.703 -3.424 -2.02 1 97.38 36 ALA B CA 1
ATOM 1006 C C . ALA B 1 36 ? -4.859 -2.463 -2.854 1 97.38 36 ALA B C 1
ATOM 1008 O O . ALA B 1 36 ? -5.098 -2.301 -4.055 1 97.38 36 ALA B O 1
ATOM 1009 N N . VAL B 1 37 ? -3.939 -1.806 -2.252 1 95.56 37 VAL B N 1
ATOM 1010 C CA . VAL B 1 37 ? -2.934 -0.976 -2.91 1 95.56 37 VAL B CA 1
ATOM 1011 C C . VAL B 1 37 ? -1.537 -1.411 -2.473 1 95.56 37 VAL B C 1
ATOM 1013 O O . VAL B 1 37 ? -1.267 -1.54 -1.275 1 95.56 37 VAL B O 1
ATOM 1016 N N . LEU B 1 38 ? -0.77 -1.713 -3.395 1 96.88 38 LEU B N 1
ATOM 1017 C CA . LEU B 1 38 ? 0.616 -2.117 -3.18 1 96.88 38 LEU B CA 1
ATOM 1018 C C . LEU B 1 38 ? 1.564 -0.943 -3.4 1 96.88 38 LEU B C 1
ATOM 1020 O O . LEU B 1 38 ? 1.651 -0.41 -4.508 1 96.88 38 LEU B O 1
ATOM 1024 N N . LEU B 1 39 ? 2.287 -0.564 -2.375 1 95.12 39 LEU B N 1
ATOM 1025 C CA . LEU B 1 39 ? 3.18 0.59 -2.395 1 95.12 39 LEU B CA 1
ATOM 1026 C C . LEU B 1 39 ? 4.641 0.15 -2.332 1 95.12 39 LEU B C 1
ATOM 1028 O O . LEU B 1 39 ? 4.961 -0.861 -1.703 1 95.12 39 LEU B O 1
ATOM 1032 N N . PRO B 1 40 ? 5.492 1.002 -3.008 1 95.38 40 PRO B N 1
ATOM 1033 C CA . PRO B 1 40 ? 6.918 0.74 -2.789 1 95.38 40 PRO B CA 1
ATOM 1034 C C . PRO B 1 40 ? 7.336 0.933 -1.334 1 95.38 40 PRO B C 1
ATOM 1036 O O . PRO B 1 40 ? 6.93 1.907 -0.695 1 95.38 40 PRO B O 1
ATOM 1039 N N . GLY B 1 41 ? 8.055 0.015 -0.82 1 91.69 41 GLY B N 1
ATOM 1040 C CA . GLY B 1 41 ? 8.508 0.068 0.562 1 91.69 41 GLY B CA 1
ATOM 1041 C C . GLY B 1 41 ? 9.328 1.306 0.877 1 91.69 41 GLY B C 1
ATOM 1042 O O . GLY B 1 41 ? 9.266 1.829 1.991 1 91.69 41 GLY B O 1
ATOM 1043 N N . ALA B 1 42 ? 10.055 1.738 -0.104 1 85.62 42 ALA B N 1
ATOM 1044 C CA . ALA B 1 42 ? 10.977 2.846 0.117 1 85.62 42 ALA B CA 1
ATOM 1045 C C . ALA B 1 42 ? 10.289 4.188 -0.111 1 85.62 42 ALA B C 1
ATOM 1047 O O . ALA B 1 42 ? 10.898 5.246 0.089 1 85.62 42 ALA B O 1
ATOM 1048 N N . SER B 1 43 ? 9.086 4.188 -0.46 1 80.06 43 SER B N 1
ATOM 1049 C CA . SER B 1 43 ? 8.383 5.449 -0.679 1 80.06 43 SER B CA 1
ATOM 1050 C C . SER B 1 43 ? 8 6.105 0.643 1 80.06 43 SER B C 1
ATOM 1052 O O . SER B 1 43 ? 7.969 5.445 1.684 1 80.06 43 SER B O 1
ATOM 1054 N N . GLY B 1 44 ? 7.77 7.422 0.628 1 73.88 44 GLY B N 1
ATOM 1055 C CA . GLY B 1 44 ? 7.277 8.102 1.816 1 73.88 44 GLY B CA 1
ATOM 1056 C C . GLY B 1 44 ? 6.055 7.438 2.42 1 73.88 44 GLY B C 1
ATOM 1057 O O . GLY B 1 44 ? 6.031 7.133 3.61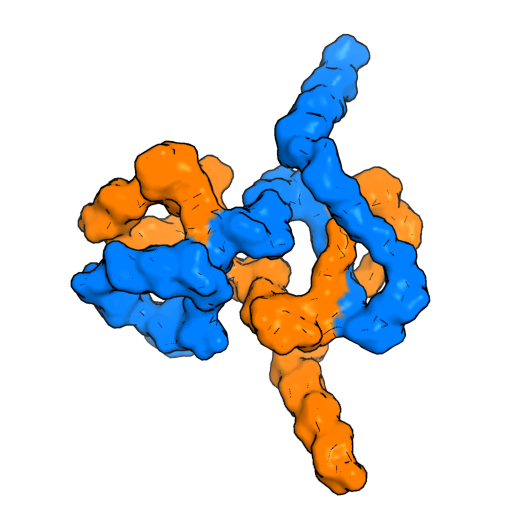3 1 73.88 44 GLY B O 1
ATOM 1058 N N . LEU B 1 45 ? 5.117 7.109 1.593 1 76.44 45 LEU B N 1
ATOM 1059 C CA . LEU B 1 45 ? 3.893 6.469 2.061 1 76.44 45 LEU B CA 1
ATOM 1060 C C . LEU B 1 45 ? 4.172 5.047 2.535 1 76.44 45 LEU B C 1
ATOM 1062 O O . LEU B 1 45 ? 3.584 4.59 3.52 1 76.44 45 LEU B O 1
ATOM 1066 N N . GLY B 1 46 ? 5.016 4.348 1.812 1 81.19 46 GLY B N 1
ATOM 1067 C CA . GLY B 1 46 ? 5.363 2.994 2.211 1 81.19 46 GLY B CA 1
ATOM 1068 C C . GLY B 1 46 ? 6.004 2.922 3.586 1 81.19 46 GLY B C 1
ATOM 1069 O O . GLY B 1 46 ? 5.762 1.979 4.34 1 81.19 46 GLY B O 1
ATOM 1070 N N . ARG B 1 47 ? 6.691 3.986 3.896 1 78.69 47 ARG B N 1
ATOM 1071 C CA . ARG B 1 47 ? 7.379 4.039 5.184 1 78.69 47 ARG B CA 1
ATOM 1072 C C . ARG B 1 47 ? 6.402 4.375 6.309 1 78.69 47 ARG B C 1
ATOM 1074 O O . ARG B 1 47 ? 6.555 3.895 7.434 1 78.69 47 ARG B O 1
ATOM 1081 N N . TYR B 1 48 ? 5.363 5.043 5.988 1 75.75 48 TYR B N 1
ATOM 1082 C CA . TYR B 1 48 ? 4.492 5.562 7.039 1 75.75 48 TYR B CA 1
ATOM 1083 C C . TYR B 1 48 ? 3.232 4.715 7.168 1 75.75 48 TYR B C 1
ATOM 1085 O O . TYR B 1 48 ? 2.555 4.754 8.195 1 75.75 48 TYR B O 1
ATOM 1093 N N . ALA B 1 49 ? 2.967 4.012 6.156 1 82 49 ALA B N 1
ATOM 1094 C CA . ALA B 1 49 ? 1.724 3.244 6.117 1 82 49 ALA B CA 1
ATOM 1095 C C . ALA B 1 49 ? 1.623 2.305 7.316 1 82 49 ALA B C 1
ATOM 1097 O O . ALA B 1 49 ? 0.586 2.246 7.98 1 82 49 ALA B O 1
ATOM 1098 N N . PRO B 1 50 ? 2.742 1.639 7.648 1 78 50 PRO B N 1
ATOM 1099 C CA . PRO B 1 50 ? 2.635 0.775 8.828 1 78 50 PRO B CA 1
ATOM 1100 C C . PRO B 1 50 ? 2.367 1.558 10.109 1 78 50 PRO B C 1
ATOM 1102 O O . PRO B 1 50 ? 1.663 1.071 11 1 78 50 PRO B O 1
ATOM 1105 N N . LEU B 1 51 ? 2.838 2.695 10.211 1 75.81 51 LEU B N 1
ATOM 1106 C CA . LEU B 1 51 ? 2.652 3.523 11.391 1 75.81 51 LEU B CA 1
ATOM 1107 C C . LEU B 1 51 ? 1.218 4.031 11.484 1 75.81 51 LEU B C 1
ATOM 1109 O O . LEU B 1 51 ? 0.652 4.121 12.578 1 75.81 51 LEU B O 1
ATOM 1113 N N . VAL B 1 52 ? 0.762 4.359 10.406 1 76 52 VAL B N 1
ATOM 1114 C CA . VAL B 1 52 ? -0.629 4.797 10.336 1 76 52 VAL B CA 1
ATOM 1115 C C . VAL B 1 52 ? -1.554 3.637 10.695 1 76 52 VAL B C 1
ATOM 1117 O O . VAL B 1 52 ? -2.496 3.805 11.477 1 76 52 VAL B O 1
ATOM 1120 N N . ALA B 1 53 ? -1.239 2.498 10.148 1 76.31 53 ALA B N 1
ATOM 1121 C CA . ALA B 1 53 ? -2.053 1.313 10.414 1 76.31 53 ALA B CA 1
ATOM 1122 C C . ALA B 1 53 ? -2.07 0.975 11.898 1 76.31 53 ALA B C 1
ATOM 1124 O O . ALA B 1 53 ? -3.072 0.473 12.414 1 76.31 53 ALA B O 1
ATOM 1125 N N . ARG B 1 54 ? -1.017 1.375 12.531 1 75.69 54 ARG B N 1
ATOM 1126 C CA . ARG B 1 54 ? -0.907 1.086 13.953 1 75.69 54 ARG B CA 1
ATOM 1127 C C . ARG B 1 54 ? -1.516 2.209 14.789 1 75.69 54 ARG B C 1
ATOM 1129 O O . ARG B 1 54 ? -1.589 2.107 16.016 1 75.69 54 ARG B O 1
ATOM 1136 N N . GLY B 1 55 ? -1.86 3.248 14.086 1 71.38 55 GLY B N 1
ATOM 1137 C CA . GLY B 1 55 ? -2.506 4.355 14.773 1 71.38 55 GLY B CA 1
ATOM 1138 C C . GLY B 1 55 ? -1.522 5.328 15.398 1 71.38 55 GLY B C 1
ATOM 1139 O O . GLY B 1 55 ? -1.909 6.188 16.188 1 71.38 55 GLY B O 1
ATOM 1140 N N . VAL B 1 56 ? -0.309 5.199 15.125 1 67 56 VAL B N 1
ATOM 1141 C CA . VAL B 1 56 ? 0.72 6.027 15.75 1 67 56 VAL B CA 1
ATOM 1142 C C . VAL B 1 56 ? 0.848 7.348 14.992 1 67 56 VAL B C 1
ATOM 1144 O O . VAL B 1 56 ? 1.225 8.367 15.57 1 67 56 VAL B O 1
ATOM 1147 N N . LEU B 1 57 ? 0.568 7.227 13.695 1 68.75 57 LEU B N 1
ATOM 1148 C CA . LEU B 1 57 ? 0.686 8.383 12.812 1 68.75 57 LEU B CA 1
ATOM 1149 C C . LEU B 1 57 ? -0.633 8.656 12.102 1 68.75 57 LEU B C 1
ATOM 1151 O O . LEU B 1 57 ? -1.314 7.723 11.664 1 68.75 57 LEU B O 1
ATOM 1155 N N . ARG B 1 58 ? -0.976 9.781 12.141 1 65.31 58 ARG B N 1
ATOM 1156 C CA . ARG B 1 58 ? -2.109 10.211 11.328 1 65.31 58 ARG B CA 1
ATOM 1157 C C . ARG B 1 58 ? -1.657 11.141 10.203 1 65.31 58 ARG B C 1
ATOM 1159 O O . ARG B 1 58 ? -0.771 11.977 10.406 1 65.31 58 ARG B O 1
ATOM 1166 N N . LEU B 1 59 ? -2.016 10.828 9.047 1 63.62 59 LEU B N 1
ATOM 1167 C CA . LEU B 1 59 ? -1.632 11.641 7.898 1 63.62 59 LEU B CA 1
ATOM 1168 C C . LEU B 1 59 ? -2.76 12.586 7.5 1 63.62 59 LEU B C 1
ATOM 1170 O O . LEU B 1 59 ? -3.934 12.211 7.539 1 63.62 59 LEU B O 1
ATOM 1174 N N . LYS B 1 60 ? -2.441 13.828 7.496 1 57.78 60 LYS B N 1
ATOM 1175 C CA . LYS B 1 60 ? -3.387 14.828 7.016 1 57.78 60 LYS B CA 1
ATOM 1176 C C . LYS B 1 60 ? -3.141 15.156 5.543 1 57.78 60 LYS B C 1
ATOM 1178 O O . LYS B 1 60 ? -1.991 15.266 5.109 1 57.78 60 LYS B O 1
ATOM 1183 N N . ALA B 1 61 ? -4.199 14.938 4.762 1 52.53 61 ALA B N 1
ATOM 1184 C CA . ALA B 1 61 ? -4.113 15.273 3.344 1 52.53 61 ALA B CA 1
ATOM 1185 C C . ALA B 1 61 ? -3.949 16.781 3.143 1 52.53 61 ALA B C 1
ATOM 1187 O O . ALA B 1 61 ? -4.617 17.578 3.803 1 52.53 61 ALA B O 1
ATOM 1188 N N . THR B 1 62 ? -2.783 17.25 2.848 1 49.88 62 THR B N 1
ATOM 1189 C CA . THR B 1 62 ? -2.686 18.641 2.424 1 49.88 62 THR B CA 1
ATOM 1190 C C . THR B 1 62 ? -2.539 18.734 0.909 1 49.88 62 THR B C 1
ATOM 1192 O O . THR B 1 62 ? -1.871 17.906 0.291 1 49.88 62 THR B O 1
ATOM 1195 N N . THR B 1 63 ? -3.441 19.391 0.232 1 46.88 63 THR B N 1
ATOM 1196 C CA . THR B 1 63 ? -3.373 19.578 -1.212 1 46.88 63 THR B CA 1
ATOM 1197 C C . THR B 1 63 ? -2.215 20.5 -1.58 1 46.88 63 THR B C 1
ATOM 1199 O O . THR B 1 63 ? -1.681 21.203 -0.722 1 46.88 63 THR B O 1
ATOM 1202 N N . THR B 1 64 ? -1.591 20.234 -2.803 1 47.62 64 THR B N 1
ATOM 1203 C CA . THR B 1 64 ? -0.537 21.078 -3.34 1 47.62 64 THR B CA 1
ATOM 1204 C C . THR B 1 64 ? -0.862 22.547 -3.104 1 47.62 64 THR B C 1
ATOM 1206 O O . THR B 1 64 ? 0.04 23.375 -2.893 1 47.62 64 THR B O 1
ATOM 1209 N N . GLY B 1 65 ? -1.977 23.016 -3.311 1 44.31 65 GLY B N 1
ATOM 1210 C CA . GLY B 1 65 ? -2.254 24.422 -3.074 1 44.31 65 GLY B CA 1
ATOM 1211 C C . GLY B 1 65 ? -2.061 24.828 -1.628 1 44.31 65 GLY B C 1
ATOM 1212 O O . GLY B 1 65 ? -1.794 26 -1.341 1 44.31 65 GLY B O 1
ATOM 1213 N N . ASP B 1 66 ? -2.416 24.047 -0.78 1 41.47 66 ASP B N 1
ATOM 1214 C CA . ASP B 1 66 ? -2.225 24.344 0.636 1 41.47 66 ASP B CA 1
ATOM 1215 C C . ASP B 1 66 ? -0.777 24.109 1.058 1 41.47 66 ASP B C 1
ATOM 1217 O O . ASP B 1 66 ? -0.397 24.422 2.189 1 41.47 66 ASP B O 1
ATOM 1221 N N . LEU B 1 67 ? -0.176 23.453 0.241 1 45.38 67 LEU B N 1
ATOM 1222 C CA . LEU B 1 67 ? 1.219 23.125 0.515 1 45.38 67 LEU B CA 1
ATOM 1223 C C . LEU B 1 67 ? 2.002 24.359 0.91 1 45.38 67 LEU B C 1
ATOM 1225 O O . 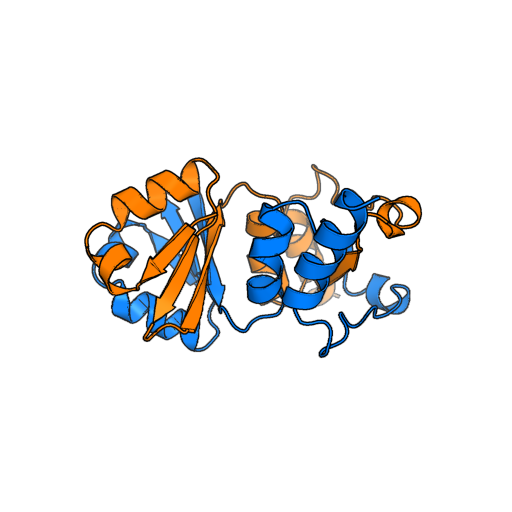LEU B 1 67 ? 2.969 24.281 1.672 1 45.38 67 LEU B O 1
ATOM 1229 N N . ASP B 1 68 ? 1.627 25.391 0.336 1 41.22 68 ASP B N 1
ATOM 1230 C CA . ASP B 1 68 ? 2.285 26.641 0.716 1 41.22 68 ASP B CA 1
ATOM 1231 C C . ASP B 1 68 ? 2.064 26.953 2.195 1 41.22 68 ASP B C 1
ATOM 1233 O O . ASP B 1 68 ? 2.818 27.719 2.793 1 41.22 68 ASP B O 1
ATOM 1237 N N . ARG B 1 69 ? 1.026 26.672 2.709 1 38.44 69 ARG B N 1
ATOM 1238 C CA . ARG B 1 69 ? 0.745 27.031 4.094 1 38.44 69 ARG B CA 1
ATOM 1239 C C . ARG B 1 69 ? 1.129 25.906 5.047 1 38.44 69 ARG B C 1
ATOM 1241 O O . ARG B 1 69 ? 1.02 26.047 6.266 1 38.44 69 ARG B O 1
ATOM 1248 N N . ILE B 1 70 ? 1.203 24.797 4.598 1 38.34 70 ILE B N 1
ATOM 1249 C CA . ILE B 1 70 ? 1.515 23.688 5.492 1 38.34 70 ILE B CA 1
ATOM 1250 C C . ILE B 1 70 ? 2.998 23.719 5.855 1 38.34 70 ILE B C 1
ATOM 1252 O O . ILE B 1 70 ? 3.859 23.734 4.973 1 38.34 70 ILE B O 1
ATOM 1256 N N . PRO B 1 71 ? 3.287 24.109 7.02 1 32.81 71 PRO B N 1
ATOM 1257 C CA . PRO B 1 71 ? 4.695 23.906 7.371 1 32.81 71 PRO B CA 1
ATOM 1258 C C . PRO B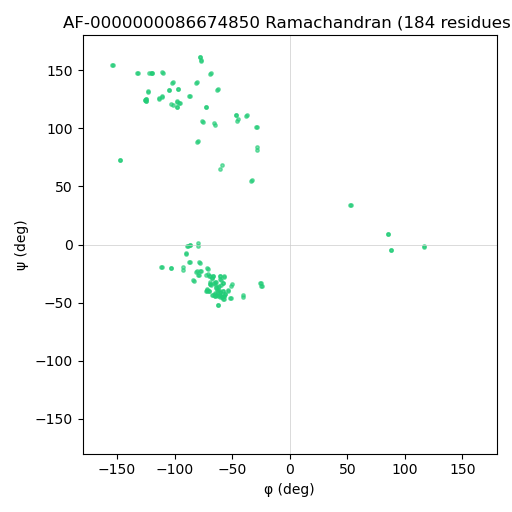 1 71 ? 5.207 22.516 6.969 1 32.81 71 PRO B C 1
ATOM 1260 O O . PRO B 1 71 ? 4.441 21.562 6.941 1 32.81 71 PRO B O 1
ATOM 1263 N N . ARG B 1 72 ? 6.023 22.422 5.969 1 33.06 72 ARG B N 1
ATOM 1264 C CA . ARG B 1 72 ? 6.766 21.219 5.559 1 33.06 72 ARG B CA 1
ATOM 1265 C C . ARG B 1 72 ? 7.141 20.375 6.766 1 33.06 72 ARG B C 1
ATOM 1267 O O . ARG B 1 72 ? 8.031 20.734 7.535 1 33.06 72 ARG B O 1
ATOM 1274 N N . TYR B 1 73 ? 6.27 20 7.539 1 31.66 73 TYR B N 1
ATOM 1275 C CA . TYR B 1 73 ? 6.895 19.156 8.547 1 31.66 73 TYR B CA 1
ATOM 1276 C C . TYR B 1 73 ? 7.555 17.938 7.902 1 31.66 73 TYR B C 1
ATOM 1278 O O . TYR B 1 73 ? 6.891 17.156 7.223 1 31.66 73 TYR B O 1
ATOM 1286 N N . GLY B 1 74 ? 8.555 18.125 7.105 1 32.75 74 GLY B N 1
ATOM 1287 C CA . GLY B 1 74 ? 9.484 17.078 6.715 1 32.75 74 GLY B CA 1
ATOM 1288 C C . GLY B 1 74 ? 9.633 15.992 7.766 1 32.75 74 GLY B C 1
ATOM 1289 O O . GLY B 1 74 ? 9.852 16.281 8.945 1 32.75 74 GLY B O 1
ATOM 1290 N N . VAL B 1 75 ? 8.68 14.984 7.754 1 35.25 75 VAL B N 1
ATOM 1291 C CA . VAL B 1 75 ? 9.195 13.953 8.648 1 35.25 75 VAL B CA 1
ATOM 1292 C C . VAL B 1 75 ? 10.727 13.992 8.656 1 35.25 75 VAL B C 1
ATOM 1294 O O . VAL B 1 75 ? 11.352 14.016 7.594 1 35.25 75 VAL B O 1
ATOM 1297 N N . PRO B 1 76 ? 11.258 14.57 9.648 1 32.62 76 PRO B N 1
ATOM 1298 C CA . PRO B 1 76 ? 12.719 14.57 9.539 1 32.62 76 PRO B CA 1
ATOM 1299 C C . PRO B 1 76 ? 13.266 13.281 8.93 1 32.62 76 PRO B C 1
ATOM 1301 O O . PRO B 1 76 ? 12.719 12.203 9.172 1 32.62 76 PRO B O 1
ATOM 1304 N N . ALA B 1 77 ? 13.805 13.391 7.738 1 36.5 77 ALA B N 1
ATOM 1305 C CA . ALA B 1 77 ? 14.57 12.266 7.219 1 36.5 77 ALA B CA 1
ATOM 1306 C C . ALA B 1 77 ? 15.117 11.398 8.352 1 36.5 77 ALA B C 1
ATOM 1308 O O . ALA B 1 77 ? 15.453 10.234 8.141 1 36.5 77 ALA B O 1
ATOM 1309 N N . ASP B 1 78 ? 15.484 11.992 9.422 1 34.66 78 ASP B N 1
ATOM 1310 C CA . ASP B 1 78 ? 16.234 11.375 10.516 1 34.66 78 ASP B CA 1
ATOM 1311 C C . ASP B 1 78 ? 15.305 10.703 11.523 1 34.66 78 ASP B C 1
ATOM 1313 O O . ASP B 1 78 ? 15.75 10.211 12.562 1 34.66 78 ASP B O 1
ATOM 1317 N N . VAL B 1 79 ? 14.055 10.953 11.531 1 36.31 79 VAL B N 1
ATOM 1318 C CA . VAL B 1 79 ? 13.344 10.242 12.586 1 36.31 79 VAL B CA 1
ATOM 1319 C C . VAL B 1 79 ? 13.078 8.805 12.148 1 36.31 79 VAL B C 1
ATOM 1321 O O . VAL B 1 79 ? 12.383 8.562 11.156 1 36.31 79 VAL B O 1
ATOM 1324 N N . SER B 1 80 ? 13.969 7.992 12.414 1 38.09 80 SER B N 1
ATOM 1325 C CA . SER B 1 80 ? 13.867 6.543 12.273 1 38.09 80 SER B CA 1
ATOM 1326 C C . SER B 1 80 ? 12.57 6.02 12.867 1 38.09 80 SER B C 1
ATOM 1328 O O . SER B 1 80 ? 12.156 6.445 13.953 1 38.09 80 SER B O 1
ATOM 1330 N N . PRO B 1 81 ? 11.648 5.531 12.055 1 39.28 81 PRO B N 1
ATOM 1331 C CA . PRO B 1 81 ? 10.508 4.832 12.648 1 39.28 81 PRO B CA 1
ATOM 1332 C C . PRO B 1 81 ? 10.836 4.23 14.016 1 39.28 81 PRO B C 1
ATOM 1334 O O . PRO B 1 81 ? 9.977 4.176 14.898 1 39.28 81 PRO B O 1
ATOM 1337 N N . LEU B 1 82 ? 12 3.844 14.133 1 43.22 82 LEU B N 1
ATOM 1338 C CA . LEU B 1 82 ? 12.461 3.334 15.422 1 43.22 82 LEU B CA 1
ATOM 1339 C C . LEU B 1 82 ? 12.289 4.383 16.516 1 43.22 82 LEU B C 1
ATOM 1341 O O . LEU B 1 82 ? 11.914 4.051 17.641 1 43.22 82 LEU B O 1
ATOM 1345 N N . ASP B 1 83 ? 12.578 5.559 16.125 1 39.81 83 ASP B N 1
ATOM 1346 C CA . ASP B 1 83 ? 12.516 6.598 17.156 1 39.81 83 ASP B CA 1
ATOM 1347 C C . ASP B 1 83 ? 11.086 6.781 17.656 1 39.81 83 ASP B C 1
ATOM 1349 O O . ASP B 1 83 ? 10.867 7.02 18.844 1 39.81 83 ASP B O 1
ATOM 1353 N N . LEU B 1 84 ? 10.258 6.602 16.797 1 39.31 84 LEU B N 1
ATOM 1354 C CA . LEU B 1 84 ? 8.859 6.711 17.219 1 39.31 84 LEU B CA 1
ATOM 1355 C C . LEU B 1 84 ? 8.461 5.523 18.078 1 39.31 84 LEU B C 1
ATOM 1357 O O . LEU B 1 84 ? 7.719 5.688 19.062 1 39.31 84 LEU B O 1
ATOM 1361 N N . LEU B 1 85 ? 8.914 4.305 17.766 1 43.38 85 LEU B N 1
ATOM 1362 C CA . LEU B 1 85 ? 8.695 3.121 18.578 1 43.38 85 LEU B CA 1
ATOM 1363 C C . LEU B 1 85 ? 9.312 3.299 19.969 1 43.38 85 LEU B C 1
ATOM 1365 O O . LEU B 1 85 ? 8.711 2.93 20.969 1 43.38 85 LEU B O 1
ATOM 1369 N N . LEU B 1 86 ? 10.445 3.785 19.891 1 43.94 86 LEU B N 1
ATOM 1370 C CA . LEU B 1 86 ? 11.164 3.92 21.156 1 43.94 86 LEU B CA 1
ATOM 1371 C C . LEU B 1 86 ? 10.508 4.969 22.047 1 43.94 86 LEU B C 1
ATOM 1373 O O . LEU B 1 86 ? 10.523 4.844 23.281 1 43.94 86 LEU B O 1
ATOM 1377 N N . SER B 1 87 ? 9.914 5.891 21.422 1 40 87 SER B N 1
ATOM 1378 C CA . SER B 1 87 ? 9.312 6.891 22.312 1 40 87 SER B CA 1
ATOM 1379 C C . SER B 1 87 ? 8.023 6.371 22.938 1 40 87 SER B C 1
ATOM 1381 O O . SER B 1 87 ? 7.578 6.883 23.969 1 40 87 SER B O 1
ATOM 1383 N N . ASP B 1 88 ? 7.406 5.445 22.344 1 39.31 88 ASP B N 1
ATOM 1384 C CA . ASP B 1 88 ? 6.219 4.887 22.969 1 39.31 88 ASP B CA 1
ATOM 1385 C C . ASP B 1 88 ? 6.586 4.086 24.219 1 39.31 88 ASP B C 1
ATOM 1387 O O . ASP B 1 88 ? 5.801 4.008 25.172 1 39.31 88 ASP B O 1
ATOM 1391 N N . ARG B 1 89 ? 7.703 3.455 24.188 1 38.88 89 ARG B N 1
ATOM 1392 C CA . ARG B 1 89 ? 8.078 2.688 25.375 1 38.88 89 ARG B CA 1
ATOM 1393 C C . ARG B 1 89 ? 8.414 3.611 26.531 1 38.88 89 ARG B C 1
ATOM 1395 O O . ARG B 1 89 ? 8.359 3.199 27.703 1 38.88 89 ARG B O 1
ATOM 1402 N N . GLU B 1 90 ? 8.844 4.75 26.141 1 39.72 90 GLU B N 1
ATOM 1403 C CA . GLU B 1 90 ? 9.266 5.504 27.328 1 39.72 90 GLU B CA 1
ATOM 1404 C C . GLU B 1 90 ? 8.062 5.941 28.156 1 39.72 90 GLU B C 1
ATOM 1406 O O . GLU B 1 90 ? 8.211 6.277 29.328 1 39.72 90 GLU B O 1
ATOM 1411 N N . GLU B 1 91 ? 6.918 5.988 27.547 1 37.5 91 GLU B N 1
ATOM 1412 C CA . GLU B 1 91 ? 5.863 6.473 28.422 1 37.5 91 GLU B CA 1
ATOM 1413 C C . GLU B 1 91 ? 5.348 5.355 29.328 1 37.5 91 GLU B C 1
ATOM 1415 O O . GLU B 1 91 ? 4.617 5.613 30.281 1 37.5 91 GLU B O 1
ATOM 1420 N N . ASP B 1 92 ? 5.527 4.105 28.922 1 38.41 92 ASP B N 1
ATOM 1421 C CA . ASP B 1 92 ? 4.965 3.137 29.844 1 38.41 92 ASP B CA 1
ATOM 1422 C C . ASP B 1 92 ? 5.812 3.045 31.125 1 38.41 92 ASP B C 1
ATOM 1424 O O . ASP B 1 92 ? 5.328 2.609 32.156 1 38.41 92 ASP B O 1
ATOM 1428 N N . ASP B 1 93 ? 7.07 3.369 30.953 1 37.06 93 ASP B N 1
ATOM 1429 C CA . ASP B 1 93 ? 7.824 3.076 32.156 1 37.06 93 ASP B CA 1
ATOM 1430 C C . ASP B 1 93 ? 7.641 4.18 33.219 1 37.06 93 ASP B C 1
ATOM 1432 O O . ASP B 1 93 ? 8.219 4.121 34.281 1 37.06 93 ASP B O 1
ATOM 1436 N N . ARG B 1 94 ? 6.855 5.305 32.969 1 32.09 94 ARG B N 1
ATOM 1437 C CA . ARG B 1 94 ? 6.645 6.062 34.219 1 32.09 94 ARG B CA 1
ATOM 1438 C C . ARG B 1 94 ? 5.465 5.508 35 1 32.09 94 ARG B C 1
ATOM 1440 O O . ARG B 1 94 ? 4.473 5.074 34.406 1 32.09 94 ARG B O 1
#

Foldseek 3Di:
DEEEEPVRCVVPVPVVVVVQCVFDKYFYDDPRHGDDIDHHCPDPCNVCVVVVVVVLDDDDDDDPVCVVVDDPPVPPPPCDPVVSVVVVVVVVVD/DEEEEPVRCVVPVPVVVVVQCVFDKYFYDDPRHGDDIDHHCPDPCNVCVVVVVVVLDDDDDDDPVCVVVDDPPPPPPPCDPVVSVVVVVVVVVD

InterPro domains:
  IPR036165 YefM-like superfamily [SSF143120] (1-40)

Sequence (188 aa):
MSQVSVREFSYNPSSMFARVEQGETIQVTRHGKIIAVLLPGASGLGRYAPLVARGVLRLKATTTGDLDRIPRYGVPADVSPLDLLLSDREEDDRMSQVSVREFSYNPSSMFARVEQGETIQVTRHGKIIAVLLPGASGLGRYAPLVARGVLRLKATTTGDLDRIPRYGVPADVSPLDLLLSDREEDDR

Nearest PDB structures (foldseek):
  6jqy-assembly1_A  TM=9.299E-01  e=7.257E-04  Mycobacterium tuberculosis CDC1551
  3k33-assembly1_B-2  TM=7.534E-01  e=2.666E-03  Punavirus P1
  3hs2-assembly4_H  TM=7.476E-01  e=3.507E-03  Punavirus P1
  2odk-assembly2_D  TM=7.684E-01  e=2.931E-02  Nitrosomonas europaea
  3k33-assembly1_C-2  TM=5.389E-01  e=5.664E-03  Punavirus P1

Organism: NCBI:txid175570

Secondary structure (DSSP, 8-state):
-EEEEHHHHHH-HHHHHHHHHTT--EEEEETTEEEEEEEETTSHHHHHHHHHHTTSEEEEEEETTTTTTS------TT--HHHHHHHHHHHHT-/-EEEEHHHHHH-HHHHHHHHHTT--EEEEETTEEEEEEEETTSHHHHHHHHHHTTSEEEEEEETTTTTTS------TT--HHHHHHHHHHHHT-